Protein AF-A0A7X8MQH7-F1 (afdb_monomer_lite)

Secondary structure (DSSP, 8-state):
--HHHHHHHHHHHHHHHHHHS-----PPPSS-----SS-EEEE-TTT--EEEEEPPS---S----PPTT----HHHHHHHHHHH--HHHHHHHHHHHHSSHHHHHHHHHHHHHHTT-TT-B-S-SS----TT-B--HHHHHHHHHHHTT-HHHHHHHT--SEEEE--TT-TT--EEEE---TTTSTT---

Foldseek 3Di:
DDPVVVVVVVVVVVVVCVVVVDPPPDDDDPDDPDDPDQWDWDADPPPRHTPDINHDPDPPDWALPDDPPFAFDLVLLVLRCQATLHLVSQQVVQCSVQVGQQRSQVVVVVVLVVLVQVFAHGRGRSQDDDPRGDGDPVSVVSVVVVQVVDVVSVCSNLDQDFDWTAGPVHNVDTRTRGRPPLVRHDPRPD

pLDDT: mean 77.86, std 16.34, range [34.03, 98.38]

Structure (mmCIF, N/CA/C/O backbone):
data_AF-A0A7X8MQH7-F1
#
_entry.id   AF-A0A7X8MQH7-F1
#
loop_
_atom_site.group_PDB
_atom_site.id
_atom_site.type_symbol
_atom_site.label_atom_id
_atom_site.label_alt_id
_atom_site.label_comp_id
_atom_site.label_asym_id
_atom_site.label_entity_id
_atom_site.label_seq_id
_atom_site.pdbx_PDB_ins_code
_atom_site.Cartn_x
_atom_site.Cartn_y
_atom_site.Cartn_z
_atom_site.occupancy
_atom_site.B_iso_or_equiv
_atom_site.auth_seq_id
_atom_site.auth_comp_id
_atom_site.auth_asym_id
_atom_site.auth_atom_id
_atom_site.pdbx_PDB_model_num
ATOM 1 N N . MET A 1 1 ? 10.681 62.287 -18.527 1.00 59.88 1 MET A N 1
ATOM 2 C CA . MET A 1 1 ? 10.868 60.856 -18.170 1.00 59.88 1 MET A CA 1
ATOM 3 C C . MET A 1 1 ? 12.253 60.668 -17.539 1.00 59.88 1 MET A C 1
ATOM 5 O O . MET A 1 1 ? 13.228 61.138 -18.108 1.00 59.88 1 MET A O 1
ATOM 9 N N . ASN A 1 2 ? 12.356 60.078 -16.340 1.00 73.44 2 ASN A N 1
ATOM 10 C CA . ASN A 1 2 ? 13.592 60.057 -15.532 1.00 73.44 2 ASN A CA 1
ATOM 11 C C . ASN A 1 2 ? 14.724 59.242 -16.206 1.00 73.44 2 ASN A C 1
ATOM 13 O O . ASN A 1 2 ? 14.520 58.075 -16.548 1.00 73.44 2 ASN A O 1
ATOM 17 N N . LYS A 1 3 ? 15.934 59.816 -16.340 1.00 65.69 3 LYS A N 1
ATOM 18 C CA . LYS A 1 3 ? 17.126 59.162 -16.931 1.00 65.69 3 LYS A CA 1
ATOM 19 C C . LYS A 1 3 ? 17.458 57.811 -16.275 1.00 65.69 3 LYS A C 1
ATOM 21 O O . LYS A 1 3 ? 17.916 56.893 -16.954 1.00 65.69 3 LYS A O 1
ATOM 26 N N . LYS A 1 4 ? 17.164 57.647 -14.978 1.00 65.06 4 LYS A N 1
ATOM 27 C CA . LYS A 1 4 ? 17.343 56.381 -14.242 1.00 65.06 4 LYS A CA 1
ATOM 28 C C . LYS A 1 4 ? 16.348 55.299 -14.684 1.00 65.06 4 LYS A C 1
ATOM 30 O O . LYS A 1 4 ? 16.714 54.129 -14.766 1.00 65.06 4 LYS A O 1
ATOM 35 N N . HIS A 1 5 ? 15.115 55.682 -15.022 1.00 64.50 5 HIS A N 1
ATOM 36 C CA . HIS A 1 5 ? 14.110 54.760 -15.559 1.00 64.50 5 HIS A CA 1
ATOM 37 C C . HIS A 1 5 ? 14.397 54.369 -17.009 1.00 64.50 5 HIS A C 1
ATOM 39 O O . HIS A 1 5 ? 14.192 53.214 -17.368 1.00 64.50 5 HIS A O 1
ATOM 45 N N . ILE A 1 6 ? 14.937 55.290 -17.810 1.00 76.88 6 ILE A N 1
ATOM 46 C CA . ILE A 1 6 ? 15.346 55.014 -19.194 1.00 76.88 6 ILE A CA 1
ATOM 47 C C . ILE A 1 6 ? 16.506 54.012 -19.226 1.00 76.88 6 ILE A C 1
ATOM 49 O O . ILE A 1 6 ? 16.416 53.017 -19.937 1.00 76.88 6 ILE A O 1
ATOM 53 N N . LYS A 1 7 ? 17.541 54.193 -18.389 1.00 68.75 7 LYS A N 1
ATOM 54 C CA . LYS A 1 7 ? 18.647 53.223 -18.278 1.00 68.75 7 LYS A CA 1
ATOM 55 C C . LYS A 1 7 ? 18.174 51.840 -17.826 1.00 68.75 7 LYS A C 1
ATOM 57 O O . LYS A 1 7 ? 18.579 50.848 -18.417 1.00 68.75 7 LYS A O 1
ATOM 62 N N . LYS A 1 8 ? 17.278 51.758 -16.832 1.00 64.88 8 LYS A N 1
ATOM 63 C CA . LYS A 1 8 ? 16.706 50.470 -16.396 1.00 64.88 8 LYS A CA 1
ATOM 64 C C . LYS A 1 8 ? 15.902 49.782 -17.504 1.00 64.88 8 LYS A C 1
ATOM 66 O O . LYS A 1 8 ? 16.026 48.576 -17.665 1.00 64.88 8 LYS A O 1
ATOM 71 N N . ARG A 1 9 ? 15.117 50.538 -18.279 1.00 77.38 9 ARG A N 1
ATOM 72 C CA . ARG A 1 9 ? 14.351 49.997 -19.412 1.00 77.38 9 ARG A CA 1
ATOM 73 C C . ARG A 1 9 ? 15.251 49.538 -20.558 1.00 77.38 9 ARG A C 1
ATOM 75 O O . ARG A 1 9 ? 14.995 48.476 -21.105 1.00 77.38 9 ARG A O 1
ATOM 82 N N . LEU A 1 10 ? 16.320 50.272 -20.869 1.00 78.06 10 LEU A N 1
ATOM 83 C CA . LEU A 1 10 ? 17.295 49.850 -21.881 1.00 78.06 10 LEU A CA 1
ATOM 84 C C . LEU A 1 10 ? 18.045 48.580 -21.469 1.00 78.06 10 LEU A C 1
ATOM 86 O O . LEU A 1 10 ? 18.165 47.671 -22.279 1.00 78.06 10 LEU A O 1
ATOM 90 N N . VAL A 1 11 ? 18.492 48.480 -20.214 1.00 77.12 11 VAL A N 1
ATOM 91 C CA . VAL A 1 11 ? 19.144 47.261 -19.701 1.00 77.12 11 VAL A CA 1
ATOM 92 C C . VAL A 1 11 ? 18.179 46.074 -19.727 1.00 77.12 11 VAL A C 1
ATOM 94 O O . VAL A 1 11 ? 18.563 44.981 -20.127 1.00 77.12 11 VAL A O 1
ATOM 97 N N . PHE A 1 12 ? 16.914 46.291 -19.362 1.00 81.00 12 PHE A N 1
ATOM 98 C CA . PHE A 1 12 ? 15.892 45.248 -19.408 1.00 81.00 12 PHE A CA 1
ATOM 99 C C . PHE A 1 12 ? 15.608 44.770 -20.838 1.00 81.00 12 PHE A C 1
ATOM 101 O O . PHE A 1 12 ? 15.543 43.571 -21.075 1.00 81.00 12 PHE A O 1
ATOM 108 N N . LEU A 1 13 ? 15.492 45.691 -21.799 1.00 82.94 13 LEU A N 1
ATOM 109 C CA . LEU A 1 13 ? 15.277 45.354 -23.209 1.00 82.94 13 LEU A CA 1
ATOM 110 C C . LEU A 1 13 ? 16.492 44.657 -23.831 1.00 82.94 13 LEU A C 1
ATOM 112 O O . LEU A 1 13 ? 16.315 43.742 -24.626 1.00 82.94 13 LEU A O 1
ATOM 116 N N . LEU A 1 14 ? 17.710 45.035 -23.434 1.00 78.44 14 LEU A N 1
ATOM 117 C CA . LEU A 1 14 ? 18.934 44.361 -23.864 1.00 78.44 14 LEU A CA 1
ATOM 118 C C . LEU A 1 14 ? 18.995 42.920 -23.329 1.00 78.44 14 LEU A C 1
ATOM 120 O O . LEU A 1 14 ? 19.302 42.002 -24.081 1.00 78.44 14 LEU A O 1
ATOM 124 N N . LEU A 1 15 ? 18.644 42.706 -22.055 1.00 75.00 15 LEU A N 1
ATOM 125 C CA . LEU A 1 15 ? 18.536 41.365 -21.470 1.00 75.00 15 LEU A CA 1
ATOM 126 C C . LEU A 1 15 ? 17.457 40.537 -22.175 1.00 75.00 15 LEU A C 1
ATOM 128 O O . LEU A 1 15 ? 17.705 39.391 -22.531 1.00 75.00 15 LEU A O 1
ATOM 132 N N . LEU A 1 16 ? 16.289 41.129 -22.431 1.00 74.44 16 LEU A N 1
ATOM 133 C CA . LEU A 1 16 ? 15.196 40.469 -23.140 1.00 74.44 16 LEU A CA 1
ATOM 134 C C . LEU A 1 16 ? 15.615 40.066 -24.562 1.00 74.44 16 LEU A C 1
ATOM 136 O O . LEU A 1 16 ? 15.340 38.950 -24.984 1.00 74.44 16 LEU A O 1
ATOM 140 N N . PHE A 1 17 ? 16.335 40.938 -25.273 1.00 75.75 17 PHE A N 1
ATOM 141 C CA . PHE A 1 17 ? 16.878 40.638 -26.595 1.00 75.75 17 PHE A CA 1
ATOM 142 C C . PHE A 1 17 ? 17.878 39.477 -26.543 1.00 75.75 17 PHE A C 1
ATOM 144 O O . PHE A 1 17 ? 17.757 38.559 -27.345 1.00 75.75 17 PHE A O 1
ATOM 151 N N . ILE A 1 18 ? 18.795 39.450 -25.567 1.00 70.12 18 ILE A N 1
ATOM 152 C CA . ILE A 1 18 ? 19.766 38.354 -25.378 1.00 70.12 18 ILE A CA 1
ATOM 153 C C . ILE A 1 18 ? 19.066 37.012 -25.101 1.00 70.12 18 ILE A C 1
ATOM 155 O O . ILE A 1 18 ? 19.499 35.985 -25.621 1.00 70.12 18 ILE A O 1
ATOM 159 N N . PHE A 1 19 ? 17.979 37.011 -24.323 1.00 59.59 19 PHE A N 1
ATOM 160 C CA . PHE A 1 19 ? 17.195 35.801 -24.045 1.00 59.59 19 PHE A CA 1
ATOM 161 C C . PHE A 1 19 ? 16.320 35.350 -25.224 1.00 59.59 19 PHE A C 1
ATOM 163 O O . PHE A 1 19 ? 16.058 34.160 -25.347 1.00 59.59 19 PHE A O 1
ATOM 170 N N . LEU A 1 20 ? 15.881 36.269 -26.090 1.00 66.62 20 LEU A N 1
ATOM 171 C CA . LEU A 1 20 ? 15.058 35.953 -27.267 1.00 66.62 20 LEU A CA 1
ATOM 172 C C . LEU A 1 20 ? 15.878 35.571 -28.509 1.00 66.62 20 LEU A C 1
ATOM 174 O O . LEU A 1 20 ? 15.332 34.969 -29.426 1.00 66.62 20 LEU A O 1
ATOM 178 N N . SER A 1 21 ? 17.164 35.925 -28.558 1.00 59.88 21 SER A N 1
ATOM 179 C CA . SER A 1 21 ? 18.046 35.669 -29.710 1.00 59.88 21 SER A CA 1
ATOM 180 C C . SER A 1 21 ? 19.006 34.491 -29.520 1.00 59.88 21 SER A C 1
ATOM 182 O O . SER A 1 21 ? 19.787 34.193 -30.419 1.00 59.88 21 SER A O 1
ATOM 184 N N . ASN A 1 22 ? 18.928 33.783 -28.389 1.00 48.88 22 ASN A N 1
ATOM 185 C CA . ASN A 1 22 ? 19.693 32.563 -28.153 1.00 48.88 22 ASN A CA 1
ATOM 186 C C . ASN A 1 22 ? 18.755 31.415 -27.753 1.00 48.88 22 ASN A C 1
ATOM 188 O O . ASN A 1 22 ? 18.086 31.504 -26.725 1.00 48.88 22 ASN A O 1
ATOM 192 N N . ASP A 1 23 ? 18.781 30.302 -28.494 1.00 55.88 23 ASP A N 1
ATOM 193 C C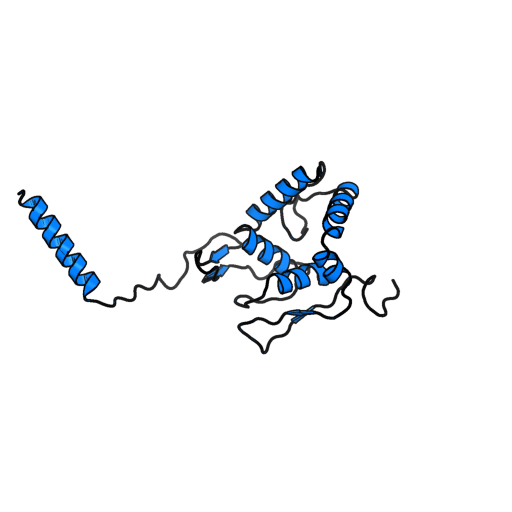A . ASP A 1 23 ? 18.203 29.014 -28.075 1.00 55.88 23 ASP A CA 1
ATOM 194 C C . ASP A 1 23 ? 19.045 28.398 -26.940 1.00 55.88 23 ASP A C 1
ATOM 196 O O . ASP A 1 23 ? 19.651 27.328 -27.065 1.00 55.88 23 ASP A O 1
ATOM 200 N N . VAL A 1 24 ? 19.145 29.096 -25.805 1.00 54.97 24 VAL A N 1
ATOM 201 C CA . VAL A 1 24 ? 19.851 28.580 -24.633 1.00 54.97 24 VAL A CA 1
ATOM 202 C C . VAL A 1 24 ? 18.980 27.505 -24.005 1.00 54.97 24 VAL A C 1
ATOM 204 O O . VAL A 1 24 ? 18.060 27.779 -23.236 1.00 54.97 24 VAL A O 1
ATOM 207 N N . LYS A 1 25 ? 19.298 26.246 -24.302 1.00 54.97 25 LYS A N 1
ATOM 208 C CA . LYS A 1 25 ? 18.794 25.114 -23.527 1.00 54.97 25 LYS A CA 1
ATOM 209 C C . LYS A 1 25 ? 19.399 25.192 -22.126 1.00 54.97 25 LYS A C 1
ATOM 211 O O . LYS A 1 25 ? 20.537 24.786 -21.899 1.00 54.97 25 LYS A O 1
ATOM 216 N N . VAL A 1 26 ? 18.646 25.758 -21.188 1.00 47.94 26 VAL A N 1
ATOM 217 C CA . VAL A 1 26 ? 19.008 25.774 -19.770 1.00 47.94 26 VAL A CA 1
ATOM 218 C C . VAL A 1 26 ? 18.672 24.405 -19.192 1.00 47.94 26 VAL A C 1
ATOM 220 O O . VAL A 1 26 ? 17.510 24.071 -18.973 1.00 47.94 26 VAL A O 1
ATOM 223 N N . PHE A 1 27 ? 19.698 23.595 -18.957 1.00 55.53 27 PHE A N 1
ATOM 224 C CA . PHE A 1 27 ? 19.559 22.342 -18.229 1.00 55.53 27 PHE A CA 1
ATOM 225 C C . PHE A 1 27 ? 19.748 22.610 -16.735 1.00 55.53 27 PHE A C 1
ATOM 227 O O . PHE A 1 27 ? 20.683 23.308 -16.334 1.00 55.53 27 PHE A O 1
ATOM 234 N N . ALA A 1 28 ? 18.877 22.046 -15.897 1.00 52.62 28 ALA A N 1
ATOM 235 C CA . ALA A 1 28 ? 19.136 21.989 -14.465 1.00 52.62 28 ALA A CA 1
ATOM 236 C C . ALA A 1 28 ? 20.483 21.282 -14.227 1.00 52.62 28 ALA A C 1
ATOM 238 O O . ALA A 1 28 ? 20.822 20.330 -14.933 1.00 52.62 28 ALA A O 1
ATOM 239 N N . LYS A 1 29 ? 21.261 21.762 -13.248 1.00 50.91 29 LYS A N 1
ATOM 240 C CA . LYS A 1 29 ? 22.535 21.148 -12.839 1.00 50.91 29 LYS A CA 1
ATOM 241 C C . LYS A 1 29 ? 22.309 19.639 -12.667 1.00 50.91 29 LYS A C 1
ATOM 243 O O . LYS A 1 29 ? 21.438 19.248 -11.900 1.00 50.91 29 LYS A O 1
ATOM 248 N N . GLY A 1 30 ? 23.063 18.815 -13.399 1.00 52.78 30 GLY A N 1
ATOM 249 C CA . GLY A 1 30 ? 22.754 17.395 -13.638 1.00 52.78 30 GLY A CA 1
ATOM 250 C C . GLY A 1 30 ? 22.733 16.476 -12.413 1.00 52.78 30 GLY A C 1
ATOM 251 O O . GLY A 1 30 ? 22.399 15.304 -12.554 1.00 52.78 30 GLY A O 1
ATOM 252 N N . ASN A 1 31 ? 23.044 17.000 -11.227 1.00 60.69 31 ASN A N 1
ATOM 253 C CA . ASN A 1 31 ? 22.938 16.260 -9.984 1.00 60.69 31 ASN A CA 1
ATOM 254 C C . ASN A 1 31 ? 21.802 16.855 -9.141 1.00 60.69 31 ASN A C 1
ATOM 256 O O . ASN A 1 31 ? 21.853 18.051 -8.831 1.00 60.69 31 ASN A O 1
ATOM 260 N N . PRO A 1 32 ? 20.793 16.050 -8.760 1.00 58.59 32 PRO A N 1
ATOM 261 C CA . PRO A 1 32 ? 19.785 16.477 -7.800 1.00 58.59 32 PRO A CA 1
ATOM 262 C C . PRO A 1 32 ? 20.463 16.970 -6.509 1.00 58.59 32 PRO A C 1
ATOM 264 O O . PRO A 1 32 ? 21.571 16.521 -6.189 1.00 58.59 32 PRO A O 1
ATOM 267 N N . PRO A 1 33 ? 19.846 17.915 -5.773 1.00 60.44 33 PRO A N 1
ATOM 268 C CA . PRO A 1 33 ? 20.405 18.405 -4.516 1.00 60.44 33 PRO A CA 1
ATOM 269 C C . PRO A 1 33 ? 20.680 17.229 -3.576 1.00 60.44 33 PRO A C 1
ATOM 271 O O . PRO A 1 33 ? 19.953 16.238 -3.600 1.00 60.44 33 PRO A O 1
ATOM 274 N N . ALA A 1 34 ? 21.727 17.320 -2.754 1.00 60.88 34 ALA A N 1
ATOM 275 C CA . ALA A 1 34 ? 22.027 16.268 -1.792 1.00 60.88 34 ALA A CA 1
ATOM 276 C C . ALA A 1 34 ? 20.836 16.107 -0.833 1.00 60.88 34 ALA A C 1
ATOM 278 O O . ALA A 1 34 ? 20.547 16.999 -0.036 1.00 60.88 34 ALA A O 1
ATOM 279 N N . ILE A 1 35 ? 20.124 14.985 -0.940 1.00 62.72 35 ILE A N 1
ATOM 280 C CA . ILE A 1 35 ? 18.962 14.692 -0.103 1.00 62.72 35 ILE A CA 1
ATOM 281 C C . ILE A 1 35 ? 19.422 13.839 1.077 1.00 62.72 35 ILE A C 1
ATOM 283 O O . ILE A 1 35 ? 19.918 12.727 0.883 1.00 62.72 35 ILE A O 1
ATOM 287 N N . SER A 1 36 ? 19.253 14.343 2.299 1.00 62.12 36 SER A N 1
ATOM 288 C CA . SER A 1 36 ? 19.607 13.630 3.534 1.00 62.12 36 SER A CA 1
ATOM 289 C C . SER A 1 36 ? 18.556 12.607 3.979 1.00 62.12 36 SER A C 1
ATOM 291 O O . SER A 1 36 ? 18.867 11.759 4.808 1.00 62.12 36 SER A O 1
ATOM 293 N N . SER A 1 37 ? 17.337 12.641 3.426 1.00 47.56 37 SER A N 1
ATOM 294 C CA . SER A 1 37 ? 16.273 11.688 3.765 1.00 47.56 37 SER A CA 1
ATOM 295 C C . SER A 1 37 ? 16.565 10.273 3.251 1.00 47.56 37 SER A C 1
ATOM 297 O O . SER A 1 37 ? 17.251 10.093 2.237 1.00 47.56 37 SER A O 1
ATOM 299 N N . GLU A 1 38 ? 16.045 9.265 3.961 1.00 49.84 38 GLU A N 1
ATOM 300 C CA . GLU A 1 38 ? 16.172 7.847 3.589 1.00 49.84 38 GLU A CA 1
ATOM 301 C C . GLU A 1 38 ? 15.477 7.551 2.261 1.00 49.84 38 GLU A C 1
ATOM 303 O O . GLU A 1 38 ? 16.054 6.862 1.432 1.00 49.84 38 GLU A O 1
ATOM 308 N N . ASN A 1 39 ? 14.304 8.150 2.031 1.00 47.91 39 ASN A N 1
ATOM 309 C CA . ASN A 1 39 ? 13.533 8.028 0.796 1.00 47.91 39 ASN A CA 1
ATOM 310 C C . ASN A 1 39 ? 13.281 9.412 0.187 1.00 47.91 39 ASN A C 1
ATOM 312 O O . ASN A 1 39 ? 13.060 10.382 0.922 1.00 47.91 39 ASN A O 1
ATOM 316 N N . ALA A 1 40 ? 13.286 9.517 -1.140 1.00 52.19 40 ALA A N 1
ATOM 317 C CA . ALA A 1 40 ? 12.840 10.718 -1.842 1.00 52.19 40 ALA A CA 1
ATOM 318 C C . ALA A 1 40 ? 12.340 10.394 -3.247 1.00 52.19 40 ALA A C 1
ATOM 320 O O . ALA A 1 40 ? 12.957 9.596 -3.944 1.00 52.19 40 ALA A O 1
ATOM 321 N N . ILE A 1 41 ? 11.288 11.077 -3.695 1.00 49.59 41 ILE A N 1
ATOM 322 C CA . ILE A 1 41 ? 10.840 11.065 -5.089 1.00 49.59 41 ILE A CA 1
ATOM 323 C C . ILE A 1 41 ? 10.692 12.505 -5.570 1.00 49.59 41 ILE A C 1
ATOM 325 O O . ILE A 1 41 ? 10.123 13.354 -4.889 1.00 49.59 41 ILE A O 1
ATOM 329 N N . LEU A 1 42 ? 11.211 12.767 -6.763 1.00 47.81 42 LEU A N 1
ATOM 330 C CA . LEU A 1 42 ? 10.996 13.975 -7.537 1.00 47.81 42 LEU A CA 1
ATOM 331 C C . LEU A 1 42 ? 10.125 13.602 -8.733 1.00 47.81 42 LEU A C 1
ATOM 333 O O . LEU A 1 42 ? 10.518 12.764 -9.544 1.00 47.81 42 LEU A O 1
ATOM 337 N N . MET A 1 43 ? 8.962 14.233 -8.849 1.00 48.12 43 MET A N 1
ATOM 338 C CA . MET A 1 43 ? 8.002 14.002 -9.924 1.00 48.12 43 MET A CA 1
ATOM 339 C C . MET A 1 43 ? 7.693 15.319 -10.634 1.00 48.12 43 MET A C 1
ATOM 341 O O . MET A 1 43 ? 7.534 16.357 -9.993 1.00 48.12 43 MET A O 1
ATOM 345 N N . ASP A 1 44 ? 7.596 15.268 -11.956 1.00 48.28 44 ASP A N 1
ATOM 346 C CA . ASP A 1 44 ? 7.019 16.333 -12.758 1.00 48.28 44 ASP A CA 1
ATOM 347 C C . ASP A 1 44 ? 5.517 16.436 -12.462 1.00 48.28 44 ASP A C 1
ATOM 349 O O . ASP A 1 44 ? 4.756 15.500 -12.707 1.00 48.28 44 ASP A O 1
ATOM 353 N N . GLY A 1 45 ? 5.085 17.570 -11.909 1.00 34.03 45 GLY A N 1
ATOM 354 C CA . GLY A 1 45 ? 3.714 17.740 -11.420 1.00 34.03 45 GLY A CA 1
ATOM 355 C C . GLY A 1 45 ? 2.642 17.805 -12.512 1.00 34.03 45 GLY A C 1
ATOM 356 O O . GLY A 1 45 ? 1.476 17.565 -12.217 1.00 34.03 45 GLY A O 1
ATOM 357 N N . ALA A 1 46 ? 3.012 18.110 -13.759 1.00 35.84 46 ALA A N 1
ATOM 358 C CA . ALA A 1 46 ? 2.075 18.221 -14.877 1.00 35.84 46 ALA A CA 1
ATOM 359 C C . ALA A 1 46 ? 1.844 16.879 -15.587 1.00 35.84 46 ALA A C 1
ATOM 361 O O . ALA A 1 46 ? 0.718 16.556 -15.956 1.00 35.84 46 ALA A O 1
ATOM 362 N N . SER A 1 47 ? 2.905 16.096 -15.782 1.00 42.31 47 SER A N 1
ATOM 363 C CA . SER A 1 47 ? 2.850 14.810 -16.486 1.00 42.31 47 SER A CA 1
ATOM 364 C C . SER A 1 47 ? 2.781 13.599 -15.558 1.00 42.31 47 SER A C 1
ATOM 366 O O . SER A 1 47 ? 2.491 12.496 -16.017 1.00 42.31 47 SER A O 1
ATOM 368 N N . GLY A 1 48 ? 3.091 13.772 -14.271 1.00 39.41 48 GLY A N 1
ATOM 369 C CA . GLY A 1 48 ? 3.267 12.663 -13.334 1.00 39.41 48 GLY A CA 1
ATOM 370 C C . GLY A 1 48 ? 4.556 11.863 -13.564 1.00 39.41 48 GLY A C 1
ATOM 371 O O . GLY A 1 48 ? 4.734 10.796 -12.979 1.00 39.41 48 GLY A O 1
ATOM 372 N N . LYS A 1 49 ? 5.469 12.341 -14.420 1.00 44.19 49 LYS A N 1
ATOM 373 C CA . LYS A 1 49 ? 6.725 11.650 -14.732 1.00 44.19 49 LYS A CA 1
ATOM 374 C C . LYS A 1 49 ? 7.698 11.725 -13.557 1.00 44.19 49 LYS A C 1
ATOM 376 O O . LYS A 1 49 ? 8.073 12.812 -13.132 1.00 44.19 49 LYS A O 1
ATOM 381 N N . ILE A 1 50 ? 8.185 10.586 -13.073 1.00 46.72 50 ILE A N 1
ATOM 382 C CA . ILE A 1 50 ? 9.220 10.544 -12.030 1.00 46.72 50 ILE A CA 1
ATOM 383 C C . ILE A 1 50 ? 10.573 10.945 -12.639 1.00 46.72 50 ILE A C 1
ATOM 385 O O . ILE A 1 50 ? 11.052 10.334 -13.593 1.00 46.72 50 ILE A O 1
ATOM 389 N N . LEU A 1 51 ? 11.178 11.999 -12.095 1.00 51.09 51 LEU A N 1
ATOM 390 C CA . LEU A 1 51 ? 12.443 12.588 -12.543 1.00 51.09 51 LEU A CA 1
ATOM 391 C C . LEU A 1 51 ? 13.642 12.083 -11.731 1.00 51.09 51 LEU A C 1
ATOM 393 O O . LEU A 1 51 ? 14.752 12.012 -12.254 1.00 51.09 51 LEU A O 1
ATOM 397 N N . TYR A 1 52 ? 13.429 11.730 -10.462 1.00 52.66 52 TYR A N 1
ATOM 398 C CA . TYR A 1 52 ? 14.446 11.160 -9.579 1.00 52.66 52 TYR A CA 1
ATOM 399 C C . TYR A 1 52 ? 13.774 10.376 -8.451 1.00 52.66 52 TYR A C 1
ATOM 401 O O . TYR A 1 52 ? 12.763 10.817 -7.918 1.00 52.66 52 TYR A O 1
ATOM 409 N N . SER A 1 53 ? 14.346 9.242 -8.057 1.00 55.31 53 SER A N 1
ATOM 410 C CA . SER A 1 53 ? 13.977 8.545 -6.828 1.00 55.31 53 SER A CA 1
ATOM 411 C C . SER A 1 53 ? 15.241 8.134 -6.086 1.00 55.31 53 SER A C 1
ATOM 413 O O . SER A 1 53 ? 16.137 7.534 -6.674 1.00 55.31 53 SER A O 1
ATOM 415 N N . LYS A 1 54 ? 15.308 8.450 -4.797 1.00 54.69 54 LYS A N 1
ATOM 416 C CA . LYS A 1 54 ? 16.245 7.873 -3.842 1.00 54.69 54 LYS A CA 1
ATOM 417 C C . LYS A 1 54 ? 15.460 6.829 -3.064 1.00 54.69 54 LYS A C 1
ATOM 419 O O . LYS A 1 54 ? 14.819 7.170 -2.076 1.00 54.69 54 LYS A O 1
ATOM 424 N N . ASN A 1 55 ? 15.464 5.595 -3.554 1.00 57.66 55 ASN A N 1
ATOM 425 C CA . ASN A 1 55 ? 15.045 4.442 -2.774 1.00 57.66 55 ASN A CA 1
ATOM 426 C C . ASN A 1 55 ? 16.317 3.796 -2.230 1.00 57.66 55 ASN A C 1
ATOM 428 O O . ASN A 1 55 ? 17.186 3.416 -3.019 1.00 57.66 55 ASN A O 1
ATOM 432 N N . PRO A 1 56 ? 16.481 3.650 -0.910 1.00 42.81 56 PRO A N 1
ATOM 433 C CA . PRO A 1 56 ? 17.487 2.740 -0.427 1.00 42.81 56 PRO A CA 1
ATOM 434 C C . PRO A 1 56 ? 17.075 1.352 -0.944 1.00 42.81 56 PRO A C 1
ATOM 436 O O . PRO A 1 56 ? 15.924 0.938 -0.752 1.00 42.81 56 PRO A O 1
ATOM 439 N N . PRO A 1 57 ? 17.971 0.600 -1.608 1.00 43.00 57 PRO A N 1
ATOM 440 C CA . PRO A 1 57 ? 17.762 -0.834 -1.664 1.00 43.00 57 PRO A CA 1
ATOM 441 C C . PRO A 1 57 ? 17.671 -1.281 -0.199 1.00 43.00 57 PRO A C 1
ATOM 443 O O . PRO A 1 57 ? 18.428 -0.769 0.623 1.00 43.00 57 PRO A O 1
ATOM 446 N N . LEU A 1 58 ? 16.774 -2.220 0.117 1.00 42.22 58 LEU A N 1
ATOM 447 C CA . LEU A 1 58 ? 16.520 -2.789 1.457 1.00 42.22 58 LEU A CA 1
ATOM 448 C C . LEU A 1 58 ? 15.312 -2.202 2.222 1.00 42.22 58 LEU A C 1
ATOM 450 O O . LEU A 1 58 ? 15.394 -1.905 3.412 1.00 42.22 58 LEU A O 1
ATOM 454 N N . ILE A 1 59 ? 14.129 -2.170 1.599 1.00 49.22 59 ILE A N 1
ATOM 455 C CA . ILE A 1 59 ? 12.924 -2.466 2.390 1.00 49.22 59 ILE A CA 1
ATOM 456 C C . ILE A 1 59 ? 12.922 -3.980 2.614 1.00 49.22 59 ILE A C 1
ATOM 458 O O . ILE A 1 59 ? 12.715 -4.748 1.677 1.00 49.22 59 ILE A O 1
ATOM 462 N N . ASP A 1 60 ? 13.203 -4.403 3.842 1.00 51.69 60 ASP A N 1
ATOM 463 C CA . ASP A 1 60 ? 13.117 -5.807 4.245 1.00 51.69 60 ASP A CA 1
ATOM 464 C C . ASP A 1 60 ? 11.647 -6.295 4.224 1.00 51.69 60 ASP A C 1
ATOM 466 O O . ASP A 1 60 ? 10.736 -5.543 4.599 1.00 51.69 60 ASP A O 1
ATOM 470 N N . GLY A 1 61 ? 11.405 -7.529 3.768 1.00 61.81 61 GLY A N 1
ATOM 471 C CA . GLY A 1 61 ? 10.069 -8.132 3.585 1.00 61.81 61 GLY A CA 1
ATOM 472 C C . GLY A 1 61 ? 9.679 -8.472 2.133 1.00 61.81 61 GLY A C 1
ATOM 473 O O . GLY A 1 61 ? 10.495 -8.384 1.213 1.00 61.81 61 GLY A O 1
ATOM 474 N N . SER A 1 62 ? 8.425 -8.899 1.932 1.00 79.75 62 SER A N 1
ATOM 475 C CA . SER A 1 62 ? 7.903 -9.337 0.627 1.00 79.75 62 SER A CA 1
ATOM 476 C C . SER A 1 62 ? 7.860 -8.205 -0.405 1.00 79.75 62 SER A C 1
ATOM 478 O O . SER A 1 62 ? 7.599 -7.046 -0.075 1.00 79.75 62 SER A O 1
ATOM 480 N N . LYS A 1 63 ? 8.121 -8.541 -1.673 1.00 80.19 63 LYS A N 1
ATOM 481 C CA . LYS A 1 63 ? 8.236 -7.589 -2.789 1.00 80.19 63 LYS A CA 1
ATOM 482 C C . LYS A 1 63 ? 7.775 -8.215 -4.100 1.00 80.19 63 LYS A C 1
ATOM 484 O O . LYS A 1 63 ? 8.034 -9.393 -4.333 1.00 80.19 63 LYS A O 1
ATOM 489 N N . ALA A 1 64 ? 7.168 -7.411 -4.969 1.00 80.94 64 ALA A N 1
ATOM 490 C CA . ALA A 1 64 ? 6.905 -7.806 -6.354 1.00 80.94 64 ALA A CA 1
ATOM 491 C C . ALA A 1 64 ? 8.176 -7.746 -7.221 1.00 80.94 64 ALA A C 1
ATOM 493 O O . ALA A 1 64 ? 8.252 -8.404 -8.257 1.00 80.94 64 ALA A O 1
ATOM 494 N N . GLY A 1 65 ? 9.191 -6.991 -6.782 1.00 80.19 65 GLY A N 1
ATOM 495 C CA . GLY A 1 65 ? 10.503 -6.922 -7.425 1.00 80.19 65 GLY A CA 1
ATOM 496 C C . GLY A 1 65 ? 10.583 -5.913 -8.568 1.00 80.19 65 GLY A C 1
ATOM 497 O O . GLY A 1 65 ? 11.514 -5.992 -9.370 1.00 80.19 65 GLY A O 1
ATOM 498 N N . ILE A 1 66 ? 9.631 -4.977 -8.629 1.00 77.75 66 ILE A N 1
ATOM 499 C CA . ILE A 1 66 ? 9.599 -3.899 -9.621 1.00 77.75 66 ILE A CA 1
ATOM 500 C C . ILE A 1 66 ? 10.818 -3.006 -9.392 1.00 77.75 66 ILE A C 1
ATOM 502 O O . ILE A 1 66 ? 11.114 -2.604 -8.263 1.00 77.75 66 ILE A O 1
ATOM 506 N N . LYS A 1 67 ? 11.558 -2.729 -10.461 1.00 75.94 67 LYS A N 1
ATOM 507 C CA . LYS A 1 67 ? 12.816 -1.986 -10.400 1.00 75.94 67 LYS A CA 1
ATOM 508 C C . LYS A 1 67 ? 12.594 -0.501 -10.619 1.00 75.94 67 LYS A C 1
ATOM 510 O O . LYS A 1 67 ? 11.620 -0.057 -11.223 1.00 75.94 67 LYS A O 1
ATOM 515 N N . GLU A 1 68 ? 13.562 0.281 -10.159 1.00 67.44 68 GLU A N 1
ATOM 516 C CA . GLU A 1 68 ? 13.592 1.709 -10.439 1.00 67.44 68 GLU A CA 1
ATOM 517 C C . GLU A 1 68 ? 13.509 1.983 -11.943 1.00 67.44 68 GLU A C 1
ATOM 519 O O . GLU A 1 68 ? 14.097 1.268 -12.760 1.00 67.44 68 GLU A O 1
ATOM 524 N N . LYS A 1 69 ? 12.812 3.070 -12.286 1.00 73.94 69 LYS A N 1
ATOM 525 C CA . LYS A 1 69 ? 12.549 3.526 -13.657 1.00 73.94 69 LYS A CA 1
ATOM 526 C C . LYS A 1 69 ? 11.624 2.624 -14.471 1.00 73.94 69 LYS A C 1
ATOM 528 O O . LYS A 1 69 ? 11.377 2.969 -15.617 1.00 73.94 69 LYS A O 1
ATOM 533 N N . GLU A 1 70 ? 11.094 1.523 -13.944 1.00 79.38 70 GLU A N 1
ATOM 534 C CA . GLU A 1 70 ? 10.080 0.734 -14.651 1.00 79.38 70 GLU A CA 1
ATOM 535 C C . GLU A 1 70 ? 8.711 1.422 -14.610 1.00 79.38 70 GLU A C 1
ATOM 537 O O . GLU A 1 70 ? 8.228 1.836 -13.558 1.00 79.38 70 GLU A O 1
ATOM 542 N N . GLU A 1 71 ? 8.069 1.539 -15.772 1.00 83.00 71 GLU A N 1
ATOM 543 C CA . GLU A 1 71 ? 6.734 2.130 -15.881 1.00 83.00 71 GLU A CA 1
ATOM 544 C C . GLU A 1 71 ? 5.659 1.047 -15.774 1.00 83.00 71 GLU A C 1
ATOM 546 O O . GLU A 1 71 ? 5.432 0.287 -16.715 1.00 83.00 71 GLU A O 1
ATOM 551 N N . VAL A 1 72 ? 4.972 0.988 -14.636 1.00 84.38 72 VAL A N 1
ATOM 552 C CA . VAL A 1 72 ? 3.897 0.022 -14.357 1.00 84.38 72 VAL A CA 1
ATOM 553 C C . VAL A 1 72 ? 2.566 0.731 -14.111 1.00 84.38 72 VAL A C 1
ATOM 555 O O . VAL A 1 72 ? 2.517 1.927 -13.827 1.00 84.38 72 VAL A O 1
ATOM 558 N N . THR A 1 73 ? 1.453 0.016 -14.258 1.00 86.81 73 THR A N 1
ATOM 559 C CA . THR A 1 73 ? 0.113 0.569 -14.013 1.00 86.81 73 THR A CA 1
ATOM 560 C C . THR A 1 73 ? -0.303 0.444 -12.546 1.00 86.81 73 THR A C 1
ATOM 562 O O . THR A 1 73 ? 0.189 -0.413 -11.817 1.00 86.81 73 THR A O 1
ATOM 565 N N . VAL A 1 74 ? -1.297 1.232 -12.115 1.00 87.62 74 VAL A N 1
ATOM 566 C CA . VAL A 1 74 ? -1.939 1.052 -10.794 1.00 87.62 74 VAL A CA 1
ATOM 567 C C . VAL A 1 74 ? -2.474 -0.373 -10.630 1.00 87.62 74 VAL A C 1
ATOM 569 O O . VAL A 1 74 ? -2.354 -0.956 -9.557 1.00 87.62 74 VAL A O 1
ATOM 572 N N . LYS A 1 75 ? -3.013 -0.967 -11.702 1.00 89.81 75 LYS A N 1
ATOM 573 C CA . LYS A 1 75 ? -3.474 -2.359 -11.703 1.00 89.81 75 LYS A CA 1
ATOM 574 C C . LYS A 1 75 ? -2.328 -3.325 -11.395 1.00 89.81 75 LYS A C 1
ATOM 576 O O . LYS A 1 75 ? -2.499 -4.184 -10.539 1.00 89.81 75 LYS A O 1
ATOM 581 N N . ASP A 1 76 ? -1.169 -3.154 -12.031 1.00 89.31 76 ASP A N 1
ATOM 582 C CA . ASP A 1 76 ? 0.020 -3.978 -11.767 1.00 89.31 76 ASP A CA 1
ATOM 583 C C . ASP A 1 76 ? 0.446 -3.902 -10.300 1.00 89.31 76 ASP A C 1
ATOM 585 O O . ASP A 1 76 ? 0.659 -4.932 -9.662 1.00 89.31 76 ASP A O 1
ATOM 589 N N . LEU A 1 77 ? 0.498 -2.688 -9.746 1.00 86.94 77 LEU A N 1
ATOM 590 C CA . LEU A 1 77 ? 0.841 -2.470 -8.342 1.00 86.94 77 LEU A CA 1
ATOM 591 C C . LEU A 1 77 ? -0.195 -3.083 -7.392 1.00 86.94 77 LEU A C 1
ATOM 593 O O . LEU A 1 77 ? 0.177 -3.649 -6.370 1.00 86.94 77 LEU A O 1
ATOM 597 N N . LEU A 1 78 ? -1.489 -3.025 -7.720 1.00 91.19 78 LEU A N 1
ATOM 598 C CA . LEU A 1 78 ? -2.535 -3.675 -6.926 1.00 91.19 78 LEU A CA 1
ATOM 599 C C . LEU A 1 78 ? -2.422 -5.206 -6.967 1.00 91.19 78 LEU A C 1
ATOM 601 O O . LEU A 1 78 ? -2.645 -5.848 -5.943 1.00 91.19 78 LEU A O 1
ATOM 605 N N . TYR A 1 79 ? -2.043 -5.800 -8.104 1.00 94.31 79 TYR A N 1
ATOM 606 C CA . TYR A 1 79 ? -1.745 -7.234 -8.168 1.00 94.31 79 TYR A CA 1
ATOM 607 C C . TYR A 1 79 ? -0.514 -7.578 -7.327 1.00 94.31 79 TYR A C 1
ATOM 609 O O . TYR A 1 79 ? -0.592 -8.488 -6.509 1.00 94.31 79 TYR A O 1
ATOM 617 N N . GLY A 1 80 ? 0.587 -6.830 -7.447 1.00 90.19 80 GLY A N 1
ATOM 618 C CA . GLY A 1 80 ? 1.775 -7.030 -6.608 1.00 90.19 80 GLY A CA 1
ATOM 619 C C . GLY A 1 80 ? 1.488 -6.877 -5.108 1.00 90.19 80 GLY A C 1
ATOM 620 O O . GLY A 1 80 ? 1.963 -7.669 -4.295 1.00 90.19 80 GLY A O 1
ATOM 621 N N . LEU A 1 81 ? 0.639 -5.916 -4.736 1.00 91.19 81 LEU A N 1
ATOM 622 C CA . LEU A 1 81 ? 0.177 -5.731 -3.363 1.00 91.19 81 LEU A CA 1
ATOM 623 C C . LEU A 1 81 ? -0.657 -6.922 -2.870 1.00 91.19 81 LEU A C 1
ATOM 625 O O . LEU A 1 81 ? -0.399 -7.431 -1.787 1.00 91.19 81 LEU A O 1
ATOM 629 N N . LEU A 1 82 ? -1.661 -7.362 -3.632 1.00 94.56 82 LEU A N 1
ATOM 630 C CA . LEU A 1 82 ? -2.613 -8.378 -3.167 1.00 94.56 82 LEU A CA 1
ATOM 631 C C . LEU A 1 82 ? -2.071 -9.806 -3.240 1.00 94.56 82 LEU A C 1
ATOM 633 O O . LEU A 1 82 ? -2.419 -10.627 -2.398 1.00 94.56 82 LEU A O 1
ATOM 637 N N . PHE A 1 83 ? -1.260 -10.122 -4.247 1.00 95.50 83 PHE A N 1
ATOM 638 C CA . PHE A 1 83 ? -0.860 -11.502 -4.516 1.00 95.50 83 PHE A CA 1
ATOM 639 C C . PHE A 1 83 ? 0.360 -11.924 -3.711 1.00 95.50 83 PHE A C 1
ATOM 641 O O . PHE A 1 83 ? 0.387 -13.045 -3.219 1.00 95.50 83 PHE A O 1
ATOM 648 N N . VAL A 1 84 ? 1.350 -11.039 -3.578 1.00 92.19 84 VAL A N 1
ATOM 649 C CA . VAL A 1 84 ? 2.634 -11.339 -2.918 1.00 92.19 84 VAL A CA 1
ATOM 650 C C . VAL A 1 84 ? 2.906 -10.419 -1.729 1.00 92.19 84 VAL A C 1
ATOM 652 O O . VAL A 1 84 ? 4.029 -10.346 -1.239 1.00 92.19 84 VAL A O 1
ATOM 655 N N . SER A 1 85 ? 1.895 -9.668 -1.273 1.00 92.06 85 SER A N 1
ATOM 656 C CA . SER A 1 85 ? 2.035 -8.696 -0.183 1.00 92.06 85 SER A CA 1
ATOM 657 C C . SER A 1 85 ? 3.205 -7.724 -0.407 1.00 92.06 85 SER A C 1
ATOM 659 O O . SER A 1 85 ? 3.955 -7.420 0.521 1.00 92.06 85 SER A O 1
ATOM 661 N N . GLY A 1 86 ? 3.403 -7.277 -1.655 1.00 87.81 86 GLY A N 1
ATOM 662 C CA . GLY A 1 86 ? 4.569 -6.494 -2.056 1.00 87.81 86 GLY A CA 1
ATOM 663 C C . GLY A 1 86 ? 4.645 -5.137 -1.353 1.00 87.81 86 GLY A C 1
ATOM 664 O O . GLY A 1 86 ? 3.854 -4.233 -1.633 1.00 87.81 86 GLY A O 1
ATOM 665 N N . ASN A 1 87 ? 5.631 -4.968 -0.471 1.00 85.62 87 ASN A N 1
ATOM 666 C CA . ASN A 1 87 ? 5.870 -3.716 0.254 1.00 85.62 87 ASN A CA 1
ATOM 667 C C . ASN A 1 87 ? 6.291 -2.577 -0.687 1.00 85.62 87 ASN A C 1
ATOM 669 O O . ASN A 1 87 ? 5.935 -1.420 -0.464 1.00 85.62 87 ASN A O 1
ATOM 673 N N . ASP A 1 88 ? 7.031 -2.919 -1.745 1.00 82.69 88 ASP A N 1
ATOM 674 C CA . ASP A 1 88 ? 7.396 -2.024 -2.845 1.00 82.69 88 ASP A CA 1
ATOM 675 C C . ASP A 1 88 ? 6.149 -1.463 -3.540 1.00 82.69 88 ASP A C 1
ATOM 677 O O . ASP A 1 88 ? 6.032 -0.253 -3.732 1.00 82.69 88 ASP A O 1
ATOM 681 N N . CYS A 1 89 ? 5.169 -2.322 -3.819 1.00 86.06 89 CYS A N 1
ATOM 682 C CA . CYS A 1 89 ? 3.901 -1.924 -4.419 1.00 86.06 89 CYS A CA 1
ATOM 683 C C . CYS A 1 89 ? 3.066 -1.043 -3.482 1.00 86.06 89 CYS A C 1
ATOM 685 O O . CYS A 1 89 ? 2.507 -0.041 -3.927 1.00 86.06 89 CYS A O 1
ATOM 687 N N . ALA A 1 90 ? 3.006 -1.380 -2.188 1.00 86.94 90 ALA A N 1
ATOM 688 C CA . ALA A 1 90 ? 2.298 -0.584 -1.183 1.00 86.94 90 ALA A CA 1
ATOM 689 C C . ALA A 1 90 ? 2.838 0.854 -1.107 1.00 86.94 90 ALA A C 1
ATOM 691 O O . ALA A 1 90 ? 2.065 1.814 -1.102 1.00 86.94 90 ALA A O 1
ATOM 692 N N . ASN A 1 91 ? 4.164 1.004 -1.078 1.00 86.44 91 ASN A N 1
ATOM 693 C CA . ASN A 1 91 ? 4.810 2.312 -1.026 1.00 86.44 91 ASN A CA 1
ATOM 694 C C . ASN A 1 91 ? 4.655 3.083 -2.341 1.00 86.44 91 ASN A C 1
ATOM 696 O O . ASN A 1 91 ? 4.285 4.252 -2.299 1.00 86.44 91 ASN A O 1
ATOM 700 N N . ALA A 1 92 ? 4.836 2.428 -3.493 1.00 82.50 92 ALA A N 1
ATOM 701 C CA . ALA A 1 92 ? 4.652 3.068 -4.795 1.00 82.50 92 ALA A CA 1
ATOM 702 C C . ALA A 1 92 ? 3.216 3.593 -4.983 1.00 82.50 92 ALA A C 1
ATOM 704 O O . ALA A 1 92 ? 3.015 4.712 -5.455 1.00 82.50 92 ALA A O 1
ATOM 705 N N . LEU A 1 93 ? 2.205 2.821 -4.559 1.00 84.81 93 LEU A N 1
ATOM 706 C CA . LEU A 1 93 ? 0.807 3.268 -4.546 1.00 84.81 93 LEU A CA 1
ATOM 707 C C . LEU A 1 93 ? 0.603 4.462 -3.606 1.00 84.81 93 LEU A C 1
ATOM 709 O O . LEU A 1 93 ? -0.069 5.425 -3.973 1.00 84.81 93 LEU A O 1
ATOM 713 N N . ALA A 1 94 ? 1.193 4.418 -2.410 1.00 84.50 94 ALA A N 1
ATOM 714 C CA . ALA A 1 94 ? 1.093 5.492 -1.430 1.00 84.50 94 ALA A CA 1
ATOM 715 C C . ALA A 1 94 ? 1.693 6.812 -1.939 1.00 84.50 94 ALA A C 1
ATOM 717 O O . ALA A 1 94 ? 1.070 7.869 -1.826 1.00 84.50 94 ALA A O 1
ATOM 718 N N . GLU A 1 95 ? 2.879 6.750 -2.537 1.00 84.44 95 GLU A N 1
ATOM 719 C CA . GLU A 1 95 ? 3.560 7.902 -3.124 1.00 84.44 95 GLU A CA 1
ATOM 720 C C . GLU A 1 95 ? 2.804 8.444 -4.336 1.00 84.44 95 GLU A C 1
ATOM 722 O O . GLU A 1 95 ? 2.603 9.653 -4.429 1.00 84.44 95 GLU A O 1
ATOM 727 N N . HIS A 1 96 ? 2.298 7.570 -5.211 1.00 83.06 96 HIS A N 1
ATOM 728 C CA . HIS A 1 96 ? 1.471 7.980 -6.344 1.00 83.06 96 HIS A CA 1
ATOM 729 C C . HIS A 1 96 ? 0.190 8.703 -5.899 1.00 83.06 96 HIS A C 1
ATOM 731 O O . HIS A 1 96 ? -0.186 9.715 -6.484 1.00 83.06 96 HIS A O 1
ATOM 737 N N . MET A 1 97 ? -0.479 8.205 -4.854 1.00 83.88 97 MET A N 1
ATOM 738 C CA . MET A 1 97 ? -1.762 8.751 -4.401 1.00 83.88 97 MET A CA 1
ATOM 739 C C . MET A 1 97 ? -1.641 9.996 -3.517 1.00 83.88 97 MET A C 1
ATOM 741 O O . MET A 1 97 ? -2.543 10.831 -3.529 1.00 83.88 97 MET A O 1
ATOM 745 N N . ALA A 1 98 ? -0.583 10.104 -2.708 1.00 83.25 98 ALA A N 1
ATOM 746 C CA . ALA A 1 98 ? -0.487 11.112 -1.647 1.00 83.25 98 ALA A CA 1
ATOM 747 C C . ALA A 1 98 ? 0.824 11.917 -1.656 1.00 83.25 98 ALA A C 1
ATOM 749 O O . ALA A 1 98 ? 1.063 12.729 -0.756 1.00 83.25 98 ALA A O 1
ATOM 750 N N . GLY A 1 99 ? 1.704 11.670 -2.628 1.00 79.19 99 GLY A N 1
ATOM 751 C CA . GLY A 1 99 ? 3.028 12.284 -2.746 1.00 79.19 99 GLY A CA 1
ATOM 7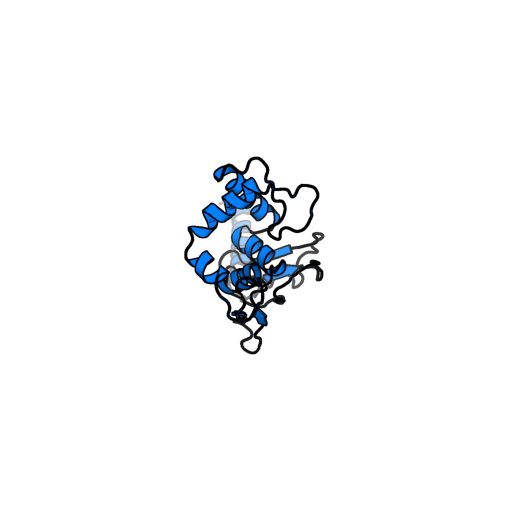52 C C . GLY A 1 99 ? 4.068 11.757 -1.750 1.00 79.19 99 GLY A C 1
ATOM 753 O O . GLY A 1 99 ? 5.255 12.001 -1.933 1.00 79.19 99 GLY A O 1
ATOM 754 N N . SER A 1 100 ? 3.655 11.044 -0.697 1.00 84.81 100 SER A N 1
ATOM 755 C CA . SER A 1 100 ? 4.552 10.382 0.254 1.00 84.81 100 SER A CA 1
ATOM 756 C C . SER A 1 100 ? 3.835 9.297 1.060 1.00 84.81 100 SER A C 1
ATOM 758 O O . SER A 1 100 ? 2.624 9.363 1.290 1.00 84.81 100 SER A O 1
ATOM 760 N N . VAL A 1 101 ? 4.608 8.336 1.576 1.00 85.75 101 VAL A N 1
ATOM 761 C CA . VAL A 1 101 ? 4.132 7.327 2.539 1.00 85.75 101 VAL A CA 1
ATOM 762 C C . VAL A 1 101 ? 3.496 7.977 3.773 1.00 85.75 101 VAL A C 1
ATOM 764 O O . VAL A 1 101 ? 2.447 7.533 4.230 1.00 85.75 101 VAL A O 1
ATOM 767 N N . GLU A 1 102 ? 4.081 9.058 4.293 1.00 90.75 102 GLU A N 1
ATOM 768 C CA . GLU A 1 102 ? 3.557 9.743 5.479 1.00 90.75 102 GLU A CA 1
ATOM 769 C C . GLU A 1 102 ? 2.172 10.359 5.222 1.00 90.75 102 GLU A C 1
ATOM 771 O O . GLU A 1 102 ? 1.255 10.224 6.038 1.00 90.75 102 GLU A O 1
ATOM 776 N N . ASN A 1 103 ? 1.992 11.011 4.070 1.00 90.06 103 ASN A N 1
ATOM 777 C CA . ASN A 1 103 ? 0.706 11.592 3.692 1.00 90.06 103 ASN A CA 1
ATOM 778 C C . ASN A 1 103 ? -0.339 10.511 3.424 1.00 90.06 103 ASN A C 1
ATOM 780 O O . ASN A 1 103 ? -1.495 10.658 3.828 1.00 90.06 103 ASN A O 1
ATOM 784 N N . PHE A 1 104 ? 0.066 9.392 2.827 1.00 94.31 104 PHE A N 1
ATOM 785 C CA . PHE A 1 104 ? -0.828 8.261 2.642 1.00 94.31 104 PHE A CA 1
ATOM 786 C C . PHE A 1 104 ? -1.258 7.654 3.982 1.00 94.31 104 PHE A C 1
ATOM 788 O O . PHE A 1 104 ? -2.445 7.416 4.184 1.00 94.31 104 PHE A O 1
ATOM 795 N N . SER A 1 105 ? -0.356 7.510 4.957 1.00 95.25 105 SER A N 1
ATOM 796 C CA . SER A 1 105 ? -0.709 7.076 6.317 1.00 95.25 105 SER A CA 1
ATOM 797 C C . SER A 1 105 ? -1.710 8.028 6.989 1.00 95.25 105 SER A C 1
ATOM 799 O O . SER A 1 105 ? -2.621 7.584 7.694 1.00 95.25 105 SER A O 1
ATOM 801 N N . LYS A 1 106 ? -1.627 9.344 6.738 1.00 97.88 106 LYS A N 1
ATOM 802 C CA . LYS A 1 106 ? -2.659 10.307 7.181 1.00 97.88 106 LYS A CA 1
ATOM 803 C C . LYS A 1 106 ? -4.010 10.024 6.514 1.00 97.88 106 LYS A C 1
ATOM 805 O O . LYS A 1 106 ? -5.030 10.029 7.206 1.00 97.88 106 LYS A O 1
ATOM 810 N N . MET A 1 107 ? -4.032 9.711 5.216 1.00 98.06 107 MET A N 1
ATOM 811 C CA . MET A 1 107 ? -5.251 9.303 4.501 1.00 98.06 107 MET A CA 1
ATOM 812 C C . MET A 1 107 ? -5.821 7.979 5.027 1.00 98.06 107 MET A C 1
ATOM 814 O O . MET A 1 107 ? -7.026 7.896 5.267 1.00 98.06 107 MET A O 1
ATOM 818 N N . MET A 1 108 ? -4.977 6.977 5.289 1.00 98.00 108 MET A N 1
ATOM 819 C CA . MET A 1 108 ? -5.382 5.704 5.894 1.00 98.00 108 MET A CA 1
ATOM 820 C C . MET A 1 108 ? -6.044 5.931 7.255 1.00 98.00 108 MET A C 1
ATOM 822 O O . MET A 1 108 ? -7.116 5.396 7.520 1.00 98.00 108 MET A O 1
ATOM 826 N N . ASN A 1 109 ? -5.458 6.779 8.104 1.00 98.38 109 ASN A N 1
ATOM 827 C CA . ASN A 1 109 ? -6.029 7.116 9.409 1.00 98.38 109 ASN A CA 1
ATOM 828 C C . ASN A 1 109 ? -7.313 7.949 9.304 1.00 98.38 109 ASN A C 1
ATOM 830 O O . ASN A 1 109 ? -8.225 7.772 10.110 1.00 98.38 109 ASN A O 1
ATOM 834 N N . LYS A 1 110 ? -7.419 8.845 8.315 1.00 98.25 110 LYS A N 1
ATOM 835 C CA . LYS A 1 110 ? -8.673 9.552 8.022 1.00 98.25 110 LYS A CA 1
ATOM 836 C C . LYS A 1 110 ? -9.768 8.551 7.655 1.00 98.25 110 LYS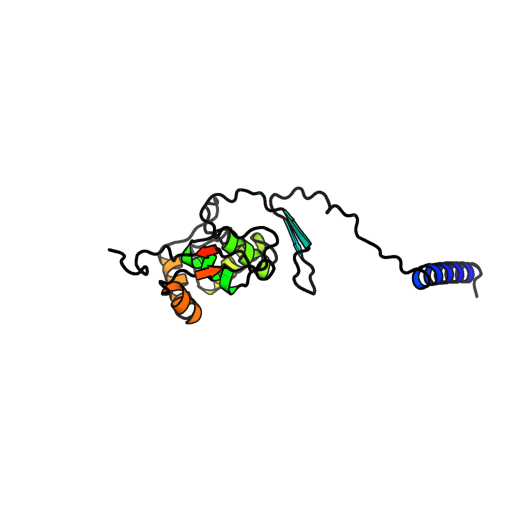 A C 1
ATOM 838 O O . LYS A 1 110 ? -10.846 8.595 8.241 1.00 98.25 110 LYS A O 1
ATOM 843 N N . ARG A 1 111 ? -9.466 7.596 6.771 1.00 97.12 111 ARG A N 1
ATOM 844 C CA . ARG A 1 111 ? -10.404 6.538 6.381 1.00 97.12 111 ARG A CA 1
ATOM 845 C C . ARG A 1 111 ? -10.753 5.608 7.544 1.00 97.12 111 ARG A C 1
ATOM 847 O O . ARG A 1 111 ? -11.907 5.224 7.689 1.00 97.12 111 ARG A O 1
ATOM 854 N N . ALA A 1 112 ? -9.790 5.293 8.407 1.00 96.69 112 ALA A N 1
ATOM 855 C CA . ALA A 1 112 ? -10.023 4.509 9.617 1.00 96.69 112 ALA A CA 1
ATOM 856 C C . ALA A 1 112 ? -11.037 5.193 10.550 1.00 96.69 112 ALA A C 1
ATOM 858 O O . ALA A 1 112 ? -11.953 4.541 11.047 1.00 96.69 112 ALA A O 1
ATOM 859 N N . LYS A 1 113 ? -10.938 6.519 10.723 1.00 97.44 113 LYS A N 1
ATOM 860 C CA . LYS A 1 113 ? -11.924 7.301 11.487 1.00 97.44 113 LYS A CA 1
ATOM 861 C C . LYS A 1 113 ? -13.311 7.272 10.841 1.00 97.44 113 LYS A C 1
ATOM 863 O O . LYS A 1 113 ? -14.287 7.041 11.543 1.00 97.44 113 LYS A O 1
ATOM 868 N N . GLU A 1 114 ? -13.397 7.451 9.522 1.00 97.19 114 GLU A N 1
ATOM 869 C CA . GLU A 1 114 ? -14.666 7.385 8.773 1.00 97.19 114 GLU A CA 1
ATOM 870 C C . GLU A 1 114 ? -15.367 6.023 8.905 1.00 97.19 114 GLU A C 1
ATOM 872 O O . GLU A 1 114 ? -16.592 5.957 8.902 1.00 97.19 114 GLU A O 1
ATOM 877 N N . LEU A 1 115 ? -14.597 4.940 9.036 1.00 89.00 115 LEU A N 1
ATOM 878 C CA . LEU A 1 115 ? -15.105 3.577 9.213 1.00 89.00 115 LEU A CA 1
ATOM 879 C C . LEU A 1 115 ? -15.356 3.195 10.684 1.00 89.00 115 LEU A C 1
ATOM 881 O O . LEU A 1 115 ? -15.792 2.076 10.954 1.00 89.00 115 LEU A O 1
ATOM 885 N N . GLY A 1 116 ? -15.086 4.097 11.634 1.00 93.25 116 GLY A N 1
ATOM 886 C CA . GLY A 1 116 ? -15.265 3.845 13.066 1.00 93.25 116 GLY A CA 1
ATOM 887 C C . GLY A 1 116 ? -14.233 2.888 13.677 1.00 93.25 116 GLY A C 1
ATOM 888 O O . GLY A 1 116 ? -14.530 2.227 14.671 1.00 93.25 116 GLY A O 1
ATOM 889 N N . LEU A 1 117 ? -13.027 2.796 13.105 1.00 93.00 117 LEU A N 1
ATOM 890 C CA . LEU A 1 117 ? -11.953 1.903 13.563 1.00 93.00 117 LEU A CA 1
ATOM 891 C C . LEU A 1 117 ? -11.218 2.496 14.777 1.00 93.00 117 LEU A C 1
ATOM 893 O O . LEU A 1 117 ? -10.094 2.992 14.677 1.00 93.00 117 LEU A O 1
ATOM 897 N N . ALA A 1 118 ? -11.878 2.493 15.935 1.00 86.44 118 ALA A N 1
ATOM 898 C CA . ALA A 1 118 ? -11.413 3.183 17.141 1.00 86.44 118 ALA A CA 1
ATOM 899 C C . ALA A 1 118 ? -10.053 2.688 17.671 1.00 86.44 118 ALA A C 1
ATOM 901 O O . ALA A 1 118 ? -9.356 3.422 18.375 1.00 86.44 118 ALA A O 1
ATOM 902 N N . ASN A 1 119 ? -9.653 1.458 17.334 1.00 87.69 119 ASN A N 1
ATOM 903 C CA . ASN A 1 119 ? -8.445 0.828 17.858 1.00 87.69 119 ASN A CA 1
ATOM 904 C C . ASN A 1 119 ? -7.335 0.682 16.810 1.00 87.69 119 ASN A C 1
ATOM 906 O O . ASN A 1 119 ? -6.353 -0.026 17.050 1.00 87.69 119 ASN A O 1
ATOM 910 N N . THR A 1 120 ? -7.464 1.375 15.678 1.00 91.19 120 THR A N 1
ATOM 911 C CA . THR A 1 120 ? -6.535 1.282 14.553 1.00 91.19 120 THR A CA 1
ATOM 912 C C . THR A 1 120 ? -5.751 2.574 14.353 1.00 91.19 120 THR A C 1
ATOM 914 O O . THR A 1 120 ? -6.308 3.670 14.360 1.00 91.19 120 THR A O 1
ATOM 917 N N . HIS A 1 121 ? -4.439 2.441 14.157 1.00 97.38 121 HIS A N 1
ATOM 918 C CA . HIS A 1 121 ? -3.557 3.521 13.737 1.00 97.38 121 HIS A CA 1
ATOM 919 C C . HIS A 1 121 ? -2.522 2.990 12.745 1.00 97.38 121 HIS A C 1
ATOM 921 O O . HIS A 1 121 ? -1.754 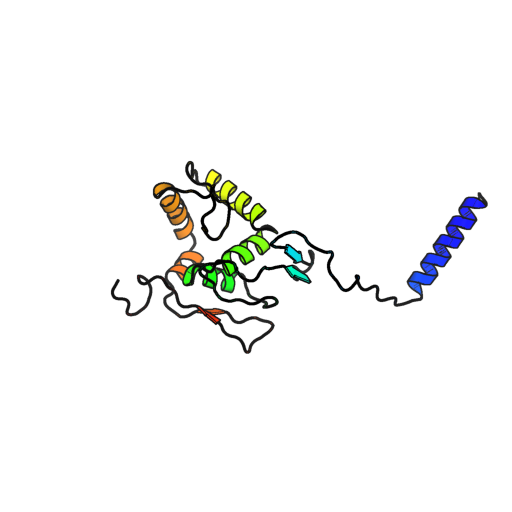2.081 13.065 1.00 97.38 121 HIS A O 1
ATOM 927 N N . PHE A 1 122 ? -2.501 3.575 11.551 1.00 96.94 122 PHE A N 1
ATOM 928 C CA . PHE A 1 122 ? -1.554 3.248 10.491 1.00 96.94 122 PHE A CA 1
ATOM 929 C C . PHE A 1 122 ? -0.413 4.258 10.460 1.00 96.94 122 PHE A C 1
ATOM 931 O O . PHE A 1 122 ? -0.632 5.465 10.550 1.00 96.94 122 PHE A O 1
ATOM 938 N N . VAL A 1 123 ? 0.805 3.767 10.288 1.00 95.56 123 VAL A N 1
ATOM 939 C CA . VAL A 1 123 ? 2.012 4.591 10.125 1.00 95.56 123 VAL A CA 1
ATOM 940 C C . VAL A 1 123 ? 2.738 4.295 8.819 1.00 95.56 123 VAL A C 1
ATOM 942 O O . VAL A 1 123 ? 3.467 5.151 8.324 1.00 95.56 123 VAL A O 1
ATOM 945 N N . ASN A 1 124 ? 2.457 3.150 8.195 1.00 91.06 124 ASN A N 1
ATOM 946 C CA . ASN A 1 124 ? 2.890 2.814 6.844 1.00 91.06 124 ASN A CA 1
ATOM 947 C C . ASN A 1 124 ? 1.807 2.001 6.099 1.00 91.06 124 ASN A C 1
ATOM 949 O O . ASN A 1 124 ? 0.960 1.378 6.745 1.00 91.06 124 ASN A O 1
ATOM 953 N N . PRO A 1 125 ? 1.836 1.977 4.753 1.00 90.75 125 PRO A N 1
ATOM 954 C CA . PRO A 1 125 ? 0.860 1.256 3.935 1.00 90.75 125 PRO A CA 1
ATOM 955 C C . PRO A 1 125 ? 1.090 -0.258 3.883 1.00 90.75 125 PRO A C 1
ATOM 957 O O . PRO A 1 125 ? 0.170 -0.995 3.547 1.00 90.75 125 PRO A O 1
ATOM 960 N N . SER A 1 126 ? 2.301 -0.727 4.189 1.00 86.94 126 SER A N 1
ATOM 961 C CA . SER A 1 126 ? 2.712 -2.125 4.004 1.00 86.94 126 SER A CA 1
ATOM 962 C C . SER A 1 126 ? 2.392 -3.041 5.183 1.00 86.94 126 SER A C 1
ATOM 964 O O . SER A 1 126 ? 2.512 -4.255 5.068 1.00 86.94 126 SER A O 1
ATOM 966 N N . GLY A 1 127 ? 2.020 -2.491 6.340 1.00 85.25 127 GLY A N 1
ATOM 967 C CA . GLY A 1 127 ? 1.799 -3.289 7.546 1.00 85.25 127 GLY A CA 1
ATOM 968 C C . GLY A 1 127 ? 3.078 -3.588 8.336 1.00 85.25 127 GLY A C 1
ATOM 969 O O . GLY A 1 127 ? 2.986 -4.161 9.422 1.00 85.25 127 GLY A O 1
ATOM 970 N N . ARG A 1 128 ? 4.260 -3.146 7.874 1.00 85.25 128 ARG A N 1
ATOM 971 C CA . ARG A 1 128 ? 5.532 -3.363 8.585 1.00 85.25 128 ARG A CA 1
ATOM 972 C C . ARG A 1 128 ? 5.475 -2.839 10.017 1.00 85.25 128 ARG A C 1
ATOM 974 O O . ARG A 1 128 ? 4.925 -1.765 10.278 1.00 85.25 128 ARG A O 1
ATOM 981 N N . TYR A 1 129 ? 6.087 -3.589 10.933 1.00 81.50 129 TYR A N 1
ATOM 982 C CA . TYR A 1 129 ? 6.136 -3.203 12.337 1.00 81.50 129 TYR A CA 1
ATOM 983 C C . TYR A 1 129 ? 6.783 -1.828 12.497 1.00 81.50 129 TYR A C 1
ATOM 985 O O . TYR A 1 129 ? 7.904 -1.576 12.057 1.00 81.50 129 TYR A O 1
ATOM 993 N N . GLN A 1 130 ? 6.055 -0.954 13.170 1.00 84.56 130 GLN A N 1
ATOM 994 C CA . GLN A 1 130 ? 6.522 0.318 13.684 1.00 84.56 130 GLN A CA 1
ATOM 995 C C . GLN A 1 130 ? 5.786 0.543 14.998 1.00 84.56 130 GLN A C 1
ATOM 997 O O . GLN A 1 130 ? 4.622 0.171 15.118 1.00 84.56 130 GLN A O 1
ATOM 1002 N N . HIS A 1 131 ? 6.443 1.174 15.968 1.00 84.81 131 HIS A N 1
ATOM 1003 C CA . HIS A 1 131 ? 5.957 1.254 17.349 1.00 84.81 131 HIS A CA 1
ATOM 1004 C C . HIS A 1 131 ? 4.496 1.729 17.493 1.00 84.81 131 HIS A C 1
ATOM 1006 O O . HIS A 1 131 ? 3.778 1.266 18.372 1.00 84.81 131 HIS A O 1
ATOM 1012 N N . LYS A 1 132 ? 4.041 2.639 16.622 1.00 92.50 132 LYS A N 1
ATOM 1013 C CA . LYS A 1 132 ? 2.675 3.184 16.659 1.00 92.50 132 LYS A CA 1
ATOM 1014 C C . LYS A 1 132 ? 1.679 2.442 15.751 1.00 92.50 132 LYS A C 1
ATOM 1016 O O . LYS A 1 132 ? 0.486 2.716 15.847 1.00 92.50 132 LYS A O 1
ATOM 1021 N N . GLN A 1 133 ? 2.128 1.522 14.892 1.00 90.69 133 GLN A N 1
ATOM 1022 C CA . GLN A 1 133 ? 1.247 0.730 14.028 1.00 90.69 133 GLN A CA 1
ATOM 1023 C C . GLN A 1 133 ? 0.415 -0.237 14.872 1.00 90.69 133 GLN A C 1
ATOM 1025 O O . GLN A 1 133 ? 0.973 -1.077 15.573 1.00 90.69 133 GLN A O 1
ATOM 1030 N N . ARG A 1 134 ? -0.915 -0.155 14.796 1.00 92.06 134 ARG A N 1
ATOM 1031 C CA . ARG A 1 134 ? -1.806 -1.062 15.535 1.00 92.06 134 ARG A CA 1
ATOM 1032 C C . ARG A 1 134 ? -3.169 -1.207 14.877 1.00 92.06 134 ARG A C 1
ATOM 1034 O O . ARG A 1 134 ? -3.633 -0.302 14.190 1.00 92.06 134 ARG A O 1
ATOM 1041 N N . SER A 1 135 ? -3.830 -2.325 15.149 1.00 87.25 135 SER A N 1
ATOM 1042 C CA . SER A 1 135 ? -5.236 -2.571 14.825 1.00 87.25 135 SER A CA 1
ATOM 1043 C C . SER A 1 135 ? -5.798 -3.645 15.764 1.00 87.25 135 SER A C 1
ATOM 1045 O O . SER A 1 135 ? -5.098 -4.130 16.652 1.00 87.25 135 SER A O 1
ATOM 1047 N N . THR A 1 136 ? -7.061 -4.022 15.578 1.00 78.25 136 THR A N 1
ATOM 1048 C CA . THR A 1 136 ? -7.708 -5.140 16.280 1.00 78.25 136 THR A CA 1
ATOM 1049 C C . THR A 1 136 ? -8.395 -6.048 15.273 1.00 78.25 136 THR A C 1
ATOM 1051 O O . THR A 1 136 ? -8.744 -5.611 14.179 1.00 78.25 136 THR A O 1
ATOM 1054 N N . VAL A 1 137 ? -8.662 -7.299 15.653 1.00 71.75 137 VAL A N 1
ATOM 1055 C CA . VAL A 1 137 ? -9.399 -8.248 14.799 1.00 71.75 137 VAL A CA 1
ATOM 1056 C C . VAL A 1 137 ? -10.752 -7.674 14.358 1.00 71.75 137 VAL A C 1
ATOM 1058 O O . VAL A 1 137 ? -11.125 -7.792 13.193 1.00 71.75 137 VAL A O 1
ATOM 1061 N N . LYS A 1 138 ? -11.461 -6.986 15.265 1.00 74.25 138 LYS A N 1
ATOM 1062 C CA . LYS A 1 138 ? -12.733 -6.315 14.965 1.00 74.25 138 LYS A CA 1
ATOM 1063 C C . LYS A 1 138 ? -12.571 -5.246 13.883 1.00 74.25 138 LYS A C 1
ATOM 1065 O O . LYS A 1 138 ? -13.344 -5.229 12.930 1.00 74.25 138 LYS A O 1
ATOM 1070 N N . ASP A 1 139 ? -11.573 -4.377 14.013 1.00 83.62 139 ASP A N 1
ATOM 1071 C CA . ASP A 1 139 ? -11.345 -3.298 13.050 1.00 83.62 139 ASP A CA 1
ATOM 1072 C C . ASP A 1 139 ? -10.910 -3.842 11.678 1.00 83.62 139 ASP A C 1
ATOM 1074 O O . ASP A 1 139 ? -11.386 -3.365 10.648 1.00 83.62 139 ASP A O 1
ATOM 1078 N N . LEU A 1 140 ? -10.082 -4.891 11.646 1.00 74.06 140 LEU A N 1
ATOM 1079 C CA . LEU A 1 140 ? -9.708 -5.575 10.404 1.00 74.06 140 LEU A CA 1
ATOM 1080 C C . LEU A 1 140 ? -10.923 -6.219 9.716 1.00 74.06 140 LEU A C 1
ATOM 1082 O O . LEU A 1 140 ? -11.069 -6.109 8.499 1.00 74.06 140 LEU A O 1
ATOM 1086 N N . ALA A 1 141 ? -11.842 -6.823 10.477 1.00 70.44 141 ALA A N 1
ATOM 1087 C CA . ALA A 1 141 ? -13.090 -7.356 9.930 1.00 70.44 141 ALA A CA 1
ATOM 1088 C C . ALA A 1 141 ? -13.985 -6.250 9.339 1.00 70.44 141 ALA A C 1
ATOM 1090 O O . ALA A 1 141 ? -14.624 -6.458 8.308 1.00 70.44 141 ALA A O 1
ATOM 1091 N N . LEU A 1 142 ? -14.007 -5.057 9.946 1.00 74.81 142 LEU A N 1
ATOM 1092 C CA . LEU A 1 142 ? -14.726 -3.896 9.409 1.00 74.81 142 LEU A CA 1
ATOM 1093 C C . LEU A 1 142 ? -14.102 -3.378 8.107 1.00 74.81 142 LEU A C 1
ATOM 1095 O O . LEU A 1 142 ? -14.845 -3.052 7.180 1.00 74.81 142 LEU A O 1
ATOM 1099 N N . ILE A 1 143 ? -12.767 -3.348 8.016 1.00 85.19 143 ILE A N 1
ATOM 1100 C CA . ILE A 1 143 ? -12.054 -3.035 6.769 1.00 85.19 143 ILE A CA 1
ATOM 1101 C C . ILE A 1 143 ? -12.446 -4.041 5.688 1.00 85.19 143 ILE A C 1
ATOM 1103 O O . ILE A 1 143 ? -12.859 -3.637 4.603 1.00 85.19 143 ILE A O 1
ATOM 1107 N N . MET A 1 144 ? -12.383 -5.340 5.992 1.00 80.94 144 MET A N 1
ATOM 1108 C CA . MET A 1 144 ? -12.725 -6.385 5.028 1.00 80.94 144 MET A CA 1
ATOM 1109 C C . MET A 1 144 ? -14.187 -6.284 4.580 1.00 80.94 144 MET A C 1
ATOM 1111 O O . MET A 1 144 ? -14.466 -6.333 3.387 1.00 80.94 144 MET A O 1
ATOM 1115 N N . ARG A 1 145 ? -15.119 -6.043 5.511 1.00 80.75 145 ARG A N 1
ATOM 1116 C CA . ARG A 1 145 ? -16.546 -5.827 5.217 1.00 80.75 145 ARG A CA 1
ATOM 1117 C C . ARG A 1 145 ? -16.788 -4.654 4.265 1.00 80.75 145 ARG A C 1
ATOM 1119 O O . ARG A 1 145 ? -17.737 -4.685 3.487 1.00 80.75 145 ARG A O 1
ATOM 1126 N N . GLU A 1 146 ? -15.978 -3.604 4.344 1.00 86.69 146 GLU A N 1
ATOM 1127 C CA . GLU A 1 146 ? -16.054 -2.489 3.401 1.00 86.69 146 GLU A CA 1
ATOM 1128 C C . GLU A 1 146 ? -15.417 -2.844 2.053 1.00 86.69 146 GLU A C 1
ATOM 1130 O O . GLU A 1 146 ? -15.961 -2.509 1.001 1.00 86.69 146 GLU A O 1
ATOM 1135 N N . LEU A 1 147 ? -14.287 -3.549 2.077 1.00 85.38 147 LEU A N 1
ATOM 1136 C CA . LEU A 1 147 ? -13.510 -3.891 0.893 1.00 85.38 147 LEU A CA 1
ATOM 1137 C C . LEU A 1 147 ? -14.237 -4.888 -0.024 1.00 85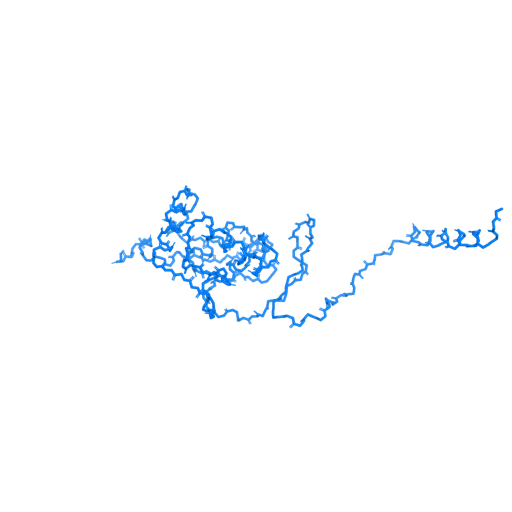.38 147 LEU A C 1
ATOM 1139 O O . LEU A 1 147 ? -14.244 -4.695 -1.237 1.00 85.38 147 LEU A O 1
ATOM 1143 N N . VAL A 1 148 ? -14.944 -5.881 0.534 1.00 82.06 148 VAL A N 1
ATOM 1144 C CA . VAL A 1 148 ? -15.737 -6.860 -0.243 1.00 82.06 148 VAL A CA 1
ATOM 1145 C C . VAL A 1 148 ? -16.904 -6.243 -1.017 1.00 82.06 148 VAL A C 1
ATOM 1147 O O . VAL A 1 148 ? -17.460 -6.888 -1.896 1.00 82.06 148 VAL A O 1
ATOM 1150 N N . LYS A 1 149 ? -17.275 -4.986 -0.746 1.00 89.25 149 LYS A N 1
ATOM 1151 C CA . LYS A 1 149 ? -18.274 -4.264 -1.552 1.00 89.25 149 LYS A CA 1
ATOM 1152 C C . LYS A 1 149 ? -17.724 -3.820 -2.911 1.00 89.25 149 LYS A C 1
ATOM 1154 O O . LYS A 1 149 ? -18.492 -3.355 -3.748 1.00 89.25 149 LYS A O 1
ATOM 1159 N N . ARG A 1 150 ? -16.405 -3.896 -3.120 1.00 91.25 150 ARG A N 1
ATOM 1160 C CA . ARG A 1 150 ? -15.737 -3.505 -4.366 1.00 91.25 150 ARG A CA 1
ATOM 1161 C C . ARG A 1 150 ? -15.591 -4.734 -5.273 1.00 91.25 150 ARG A C 1
ATOM 1163 O O . ARG A 1 150 ? -14.806 -5.626 -4.937 1.00 91.25 150 ARG A O 1
ATOM 1170 N N . PRO A 1 151 ? -16.314 -4.814 -6.405 1.00 92.06 151 PRO A N 1
ATOM 1171 C CA . PRO A 1 151 ? -16.238 -5.974 -7.290 1.00 92.06 151 PRO A CA 1
ATOM 1172 C C . PRO A 1 151 ? -14.832 -6.171 -7.871 1.00 92.06 151 PRO A C 1
ATOM 1174 O O . PRO A 1 151 ? -14.396 -7.307 -8.037 1.00 92.06 151 PRO A O 1
ATOM 1177 N N . GLU A 1 152 ? -14.086 -5.090 -8.106 1.00 90.56 152 GLU A N 1
ATOM 1178 C CA . GLU A 1 152 ? -12.708 -5.143 -8.599 1.00 90.56 152 GLU A CA 1
ATOM 1179 C C . GLU A 1 152 ? -11.781 -5.823 -7.588 1.00 90.56 152 GLU A C 1
ATOM 1181 O O . GLU A 1 152 ? -10.943 -6.642 -7.963 1.00 90.56 152 GLU A O 1
ATOM 1186 N N . TYR A 1 153 ? -11.966 -5.538 -6.294 1.00 91.12 153 TYR A N 1
ATOM 1187 C CA . TYR A 1 153 ? -11.218 -6.211 -5.237 1.00 91.12 153 TYR A CA 1
ATOM 1188 C C . TYR A 1 153 ? -11.539 -7.704 -5.199 1.00 91.12 153 TYR A C 1
ATOM 1190 O O . TYR A 1 153 ? -10.615 -8.510 -5.192 1.00 91.12 153 TYR A O 1
ATOM 1198 N N . LEU A 1 154 ? -12.824 -8.079 -5.196 1.00 91.12 154 LEU A N 1
ATOM 1199 C CA . LEU A 1 154 ? -13.225 -9.488 -5.163 1.00 91.12 154 LEU A CA 1
ATOM 1200 C C . LEU A 1 154 ? -12.666 -10.257 -6.362 1.00 91.12 154 LEU A C 1
ATOM 1202 O O . LEU A 1 154 ? -12.156 -11.363 -6.194 1.00 91.12 154 LEU A O 1
ATOM 1206 N N . GLN A 1 155 ? -12.711 -9.650 -7.550 1.00 93.94 155 GLN A N 1
ATOM 1207 C CA . GLN A 1 155 ? -12.146 -10.237 -8.757 1.00 93.94 155 GLN A CA 1
ATOM 1208 C C . GLN A 1 155 ? -10.645 -10.495 -8.607 1.00 93.94 155 GLN A C 1
ATOM 1210 O O . GLN A 1 155 ? -10.188 -11.579 -8.951 1.00 93.94 155 GLN A O 1
ATOM 1215 N N . MET A 1 156 ? -9.880 -9.526 -8.096 1.00 94.00 156 MET A N 1
ATOM 1216 C CA . MET A 1 156 ? -8.440 -9.694 -7.895 1.00 94.00 156 MET A CA 1
ATOM 1217 C C . MET A 1 156 ? -8.142 -10.698 -6.776 1.00 94.00 156 MET A C 1
ATOM 1219 O O . MET A 1 156 ? -7.349 -11.609 -6.970 1.00 94.00 156 MET A O 1
ATOM 1223 N N . ALA A 1 157 ? -8.795 -10.580 -5.620 1.00 90.00 157 ALA A N 1
ATOM 1224 C CA . ALA A 1 157 ? -8.522 -11.413 -4.452 1.00 90.00 157 ALA A CA 1
ATOM 1225 C C . ALA A 1 157 ? -8.833 -12.902 -4.688 1.00 90.00 157 ALA A C 1
ATOM 1227 O O . ALA A 1 157 ? -8.143 -13.759 -4.138 1.00 90.00 157 ALA A O 1
ATOM 1228 N N . ALA A 1 158 ? -9.842 -13.206 -5.512 1.00 92.44 158 ALA A N 1
ATOM 1229 C CA . ALA A 1 158 ? -10.226 -14.568 -5.887 1.00 92.44 158 ALA A CA 1
ATOM 1230 C C . ALA A 1 158 ? -9.497 -15.103 -7.137 1.00 92.44 158 ALA A C 1
ATOM 1232 O O . ALA A 1 158 ? -9.716 -16.249 -7.532 1.00 92.44 158 ALA A O 1
ATOM 1233 N N . ASP A 1 159 ? -8.651 -14.297 -7.785 1.00 94.50 159 ASP A N 1
ATOM 1234 C CA . ASP A 1 159 ? -7.918 -14.716 -8.978 1.00 94.50 159 ASP A CA 1
ATOM 1235 C C . ASP A 1 159 ? -6.783 -15.678 -8.596 1.00 94.50 159 ASP A C 1
ATOM 1237 O O . ASP A 1 159 ? -5.909 -15.374 -7.780 1.00 94.50 159 ASP A O 1
ATOM 1241 N N . ASN A 1 160 ? -6.823 -16.870 -9.188 1.00 93.31 160 ASN A N 1
ATOM 1242 C CA . ASN A 1 160 ? -5.905 -17.972 -8.916 1.00 93.31 160 ASN A CA 1
ATOM 1243 C C . ASN A 1 160 ? -4.835 -18.161 -10.001 1.00 93.31 160 ASN A C 1
ATOM 1245 O O . ASN A 1 160 ? -4.066 -19.126 -9.951 1.00 93.31 160 ASN A O 1
ATOM 1249 N N . ARG A 1 161 ? -4.796 -17.270 -10.996 1.00 93.44 161 ARG A N 1
ATOM 1250 C CA . ARG A 1 161 ? -3.803 -17.289 -12.072 1.00 93.44 161 ARG A CA 1
ATOM 1251 C C . ARG A 1 161 ? -2.498 -16.652 -11.602 1.00 93.44 161 ARG A C 1
ATOM 1253 O O . ARG A 1 161 ? -2.452 -15.930 -10.612 1.00 93.44 161 ARG A O 1
ATOM 1260 N N . VAL A 1 162 ? -1.428 -16.883 -12.357 1.00 94.31 162 VAL A N 1
ATOM 1261 C CA . VAL A 1 162 ? -0.216 -16.062 -12.250 1.00 94.31 162 VAL A CA 1
ATOM 1262 C C . VAL A 1 162 ? -0.462 -14.773 -13.029 1.00 94.31 162 VAL A C 1
ATOM 1264 O O . VAL A 1 162 ? -0.715 -14.821 -14.235 1.00 94.31 162 VAL A O 1
ATOM 1267 N N . TYR A 1 163 ? -0.409 -13.630 -12.348 1.00 94.94 163 TYR A N 1
ATOM 1268 C CA . TYR A 1 163 ? -0.423 -12.323 -12.999 1.00 94.94 163 TYR A CA 1
ATOM 1269 C C . TYR A 1 163 ? 0.989 -11.978 -13.480 1.00 94.94 163 TYR A C 1
ATOM 1271 O O . TYR A 1 163 ? 1.966 -12.337 -12.829 1.00 94.94 163 TYR A O 1
ATOM 1279 N N . TYR A 1 164 ? 1.122 -11.281 -14.607 1.00 94.56 164 TYR A N 1
ATOM 1280 C CA . TYR A 1 164 ? 2.426 -10.854 -15.116 1.00 94.56 164 TYR A CA 1
ATOM 1281 C C . TYR A 1 164 ? 2.501 -9.335 -15.161 1.00 94.56 164 TYR A C 1
ATOM 1283 O O . TYR A 1 164 ? 1.852 -8.709 -16.000 1.00 94.56 164 TYR A O 1
ATOM 1291 N N . ILE A 1 165 ? 3.335 -8.748 -14.302 1.00 88.44 165 ILE A N 1
ATOM 1292 C CA . ILE A 1 165 ? 3.647 -7.320 -14.386 1.00 88.44 165 ILE A CA 1
ATOM 1293 C C . ILE A 1 165 ? 4.640 -7.123 -15.529 1.00 88.44 165 ILE A C 1
ATOM 1295 O O . ILE A 1 165 ? 5.729 -7.704 -15.524 1.00 88.44 165 ILE A O 1
ATOM 1299 N N . CYS A 1 166 ? 4.253 -6.312 -16.512 1.00 88.25 166 CYS A N 1
ATOM 1300 C CA . CYS A 1 166 ? 5.056 -6.015 -17.697 1.00 88.25 166 CYS A CA 1
ATOM 1301 C C . CYS A 1 166 ? 5.348 -4.507 -17.744 1.00 88.25 166 CYS A C 1
ATOM 1303 O O . CYS A 1 166 ? 4.450 -3.739 -18.102 1.00 88.25 166 CYS A O 1
ATOM 1305 N N . PRO A 1 167 ? 6.570 -4.059 -17.400 1.00 84.94 167 PRO A N 1
ATOM 1306 C CA . PRO A 1 167 ? 6.951 -2.656 -17.521 1.00 84.94 167 PRO A CA 1
ATOM 1307 C C . PRO A 1 167 ? 6.745 -2.125 -18.947 1.00 84.94 167 PRO A C 1
ATOM 1309 O O . PRO A 1 167 ? 7.259 -2.690 -19.915 1.00 84.94 167 PRO A O 1
ATOM 1312 N N . LYS A 1 168 ? 6.023 -1.010 -19.095 1.00 81.19 168 LYS A N 1
ATOM 1313 C CA . LYS A 1 168 ? 5.687 -0.411 -20.400 1.00 81.19 168 LYS A CA 1
ATOM 1314 C C . LYS A 1 168 ? 6.919 0.021 -21.184 1.00 81.19 168 LYS A C 1
ATOM 1316 O O . LYS A 1 168 ? 6.966 -0.123 -22.401 1.00 81.19 168 LYS A O 1
ATOM 1321 N N . ASN A 1 169 ? 7.923 0.524 -20.480 1.00 80.62 169 ASN A N 1
ATOM 1322 C CA . ASN A 1 169 ? 9.177 0.981 -21.062 1.00 80.62 169 ASN A CA 1
ATOM 1323 C C . ASN A 1 169 ? 10.224 -0.137 -21.222 1.00 80.62 169 ASN A C 1
ATOM 1325 O O . ASN A 1 169 ? 11.334 0.129 -21.682 1.00 80.62 169 ASN A O 1
ATOM 1329 N N . ASN A 1 170 ? 9.884 -1.389 -20.886 1.00 79.81 170 ASN A N 1
ATOM 1330 C CA . ASN A 1 170 ? 10.724 -2.551 -21.159 1.00 79.81 170 ASN A CA 1
ATOM 1331 C C . ASN A 1 170 ? 9.896 -3.833 -21.355 1.00 79.81 170 ASN A C 1
ATOM 1333 O O . ASN A 1 170 ? 9.827 -4.701 -20.485 1.00 79.81 170 ASN A O 1
ATOM 1337 N N . ALA A 1 171 ? 9.331 -3.991 -22.555 1.00 79.25 171 ALA A N 1
ATOM 1338 C CA . ALA A 1 171 ? 8.450 -5.110 -22.910 1.00 79.25 171 ALA A CA 1
ATOM 1339 C C . ALA A 1 171 ? 9.100 -6.513 -22.863 1.00 79.25 171 ALA A C 1
ATOM 1341 O O . ALA A 1 171 ? 8.403 -7.519 -23.011 1.00 79.25 171 ALA A O 1
ATOM 1342 N N . ARG A 1 172 ? 10.427 -6.605 -22.677 1.00 85.31 172 ARG A N 1
ATOM 1343 C CA . ARG A 1 172 ? 11.140 -7.886 -22.525 1.00 85.31 172 ARG A CA 1
ATOM 1344 C C . ARG A 1 172 ? 11.059 -8.442 -21.106 1.00 85.31 172 ARG A C 1
ATOM 1346 O O . ARG A 1 172 ? 11.303 -9.629 -20.913 1.00 85.31 172 ARG A O 1
ATOM 1353 N N . ILE A 1 173 ? 10.734 -7.603 -20.125 1.00 85.12 173 ILE A N 1
ATOM 1354 C CA . ILE A 1 173 ? 10.633 -8.001 -18.724 1.00 85.12 173 ILE A CA 1
ATOM 1355 C C . ILE A 1 173 ? 9.192 -8.396 -18.411 1.00 85.12 173 ILE A C 1
ATOM 1357 O O . ILE A 1 173 ? 8.245 -7.691 -18.759 1.00 85.12 173 ILE A O 1
ATOM 1361 N N . ARG A 1 174 ? 9.036 -9.534 -17.731 1.00 90.75 174 ARG A N 1
ATOM 1362 C CA . ARG A 1 174 ? 7.761 -9.995 -17.180 1.00 90.75 174 ARG A CA 1
ATOM 1363 C C . ARG A 1 174 ? 8.002 -10.559 -15.790 1.00 90.75 174 ARG A C 1
ATOM 1365 O O . ARG A 1 174 ? 8.698 -11.564 -15.660 1.00 90.75 174 ARG A O 1
ATOM 1372 N N . TYR A 1 175 ? 7.425 -9.936 -14.772 1.00 88.56 175 TYR A N 1
ATOM 1373 C CA . TYR A 1 175 ? 7.496 -10.435 -13.402 1.00 88.56 175 TYR A CA 1
ATOM 1374 C C . TYR A 1 175 ? 6.306 -11.360 -13.136 1.00 88.56 175 TYR A C 1
ATOM 1376 O O . TYR A 1 175 ? 5.170 -10.882 -13.190 1.00 88.56 175 TYR A O 1
ATOM 1384 N N . PRO A 1 176 ? 6.521 -12.666 -12.886 1.00 94.44 176 PRO A N 1
ATOM 1385 C CA . PRO A 1 176 ? 5.446 -13.560 -12.489 1.00 94.44 176 PRO A CA 1
ATOM 1386 C C . PRO A 1 176 ? 5.051 -13.270 -11.042 1.00 94.44 176 PRO A C 1
ATOM 1388 O O . PRO A 1 176 ? 5.861 -13.393 -10.128 1.00 94.44 176 PRO A O 1
ATOM 1391 N N . ILE A 1 177 ? 3.790 -12.920 -10.841 1.00 94.44 177 ILE A N 1
ATOM 1392 C CA . ILE A 1 177 ? 3.192 -12.624 -9.546 1.00 94.44 177 ILE A CA 1
ATOM 1393 C C . ILE A 1 177 ? 2.127 -13.701 -9.285 1.00 94.44 177 ILE A C 1
ATOM 1395 O O . ILE A 1 177 ? 1.018 -13.605 -9.817 1.00 94.44 177 ILE A O 1
ATOM 1399 N N . PRO A 1 178 ? 2.451 -14.785 -8.558 1.00 93.88 178 PRO A N 1
ATOM 1400 C CA . PRO A 1 178 ? 1.469 -15.782 -8.147 1.00 93.88 178 PRO A CA 1
ATOM 1401 C C . PRO A 1 178 ? 0.692 -15.300 -6.917 1.00 93.88 178 PRO A C 1
ATOM 1403 O O . PRO A 1 178 ? 1.267 -14.667 -6.039 1.00 93.88 178 PRO A O 1
ATOM 1406 N N . ASN A 1 179 ? -0.594 -15.640 -6.813 1.00 94.31 179 ASN A N 1
ATOM 1407 C CA . ASN A 1 179 ? -1.353 -15.395 -5.587 1.00 94.31 179 ASN A CA 1
ATOM 1408 C C . ASN A 1 179 ? -0.844 -16.332 -4.477 1.00 94.31 179 ASN A C 1
ATOM 1410 O O . ASN A 1 179 ? -0.972 -17.549 -4.595 1.00 94.31 179 ASN A O 1
ATOM 1414 N N . GLU A 1 180 ? -0.237 -15.793 -3.420 1.00 91.75 180 GLU A N 1
ATOM 1415 C CA . GLU A 1 180 ? 0.325 -16.568 -2.307 1.00 91.75 180 GLU A CA 1
ATOM 1416 C C . GLU A 1 18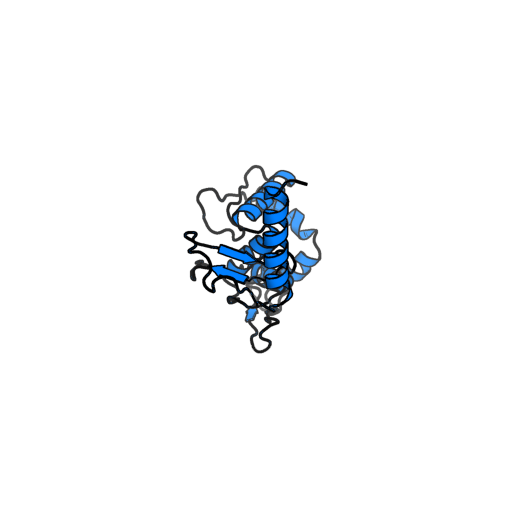0 ? -0.746 -17.096 -1.342 1.00 91.75 180 GLU A C 1
ATOM 1418 O O . GLU A 1 180 ? -0.461 -17.986 -0.534 1.00 91.75 180 GLU A O 1
ATOM 1423 N N . ASN A 1 181 ? -1.996 -16.627 -1.457 1.00 88.75 181 ASN A N 1
ATOM 1424 C CA . ASN A 1 181 ? -3.103 -17.149 -0.669 1.00 88.75 181 ASN A CA 1
ATOM 1425 C C . ASN A 1 181 ? -3.436 -18.589 -1.086 1.00 88.75 181 ASN A C 1
ATOM 1427 O O . ASN A 1 181 ? -4.063 -18.856 -2.117 1.00 88.75 181 ASN A O 1
ATOM 1431 N N . LYS A 1 182 ? -3.053 -19.536 -0.228 1.00 89.50 182 LYS A N 1
ATOM 1432 C CA . LYS A 1 182 ? -3.285 -20.966 -0.434 1.00 89.50 182 LYS A CA 1
ATOM 1433 C C . LYS A 1 182 ? -4.770 -21.325 -0.539 1.00 89.50 182 LYS A C 1
ATOM 1435 O O . LYS A 1 182 ? -5.074 -22.260 -1.258 1.00 89.50 182 LYS A O 1
ATOM 1440 N N . MET A 1 183 ? -5.689 -20.566 0.056 1.00 86.50 183 MET A N 1
ATOM 1441 C CA . MET A 1 183 ? -7.134 -20.827 -0.072 1.00 86.50 183 MET A CA 1
ATOM 1442 C C . MET A 1 183 ? -7.670 -20.568 -1.491 1.00 86.50 183 MET A C 1
ATOM 1444 O O . MET A 1 183 ? -8.756 -21.015 -1.842 1.00 86.50 183 MET A O 1
ATOM 1448 N N . VAL A 1 184 ? -6.936 -19.800 -2.303 1.00 90.06 184 VAL A N 1
ATOM 1449 C CA . VAL A 1 184 ? -7.343 -19.402 -3.662 1.00 90.06 184 VAL A CA 1
ATOM 1450 C C . VAL A 1 184 ? -6.580 -20.198 -4.722 1.00 90.06 184 VAL A C 1
ATOM 1452 O O . VAL A 1 184 ? -7.099 -20.472 -5.806 1.00 90.06 184 VAL A O 1
ATOM 1455 N N . ARG A 1 185 ? -5.335 -20.594 -4.427 1.00 84.62 185 ARG A N 1
ATOM 1456 C CA . ARG A 1 185 ? -4.475 -21.313 -5.372 1.00 84.62 185 ARG A CA 1
ATOM 1457 C C . ARG A 1 185 ? -5.090 -22.636 -5.818 1.00 84.62 185 ARG A C 1
ATOM 1459 O O . ARG A 1 185 ? -5.398 -23.516 -5.017 1.00 84.62 185 ARG A O 1
ATOM 1466 N N . LYS A 1 186 ? -5.133 -22.828 -7.137 1.00 81.56 186 LYS A N 1
ATOM 1467 C CA . LYS A 1 186 ? -5.533 -24.099 -7.744 1.00 81.56 186 LYS A CA 1
ATOM 1468 C C . LYS A 1 186 ? -4.608 -25.230 -7.272 1.00 81.56 186 LYS A C 1
ATOM 1470 O O . LYS A 1 186 ? -3.389 -25.114 -7.383 1.00 81.56 186 LYS A O 1
ATOM 1475 N N . GLY A 1 187 ? -5.195 -26.318 -6.772 1.00 81.44 187 GLY A N 1
ATOM 1476 C CA . GLY A 1 187 ? -4.460 -27.493 -6.286 1.00 81.44 187 GLY A CA 1
ATOM 1477 C C . GLY A 1 187 ? -3.858 -27.346 -4.885 1.00 81.44 187 GLY A C 1
ATOM 1478 O O . GLY A 1 187 ? -3.071 -28.195 -4.477 1.00 81.44 187 GLY A O 1
ATOM 1479 N N . SER A 1 188 ? -4.197 -26.282 -4.153 1.00 82.06 188 SER A N 1
ATOM 1480 C CA . SER A 1 188 ? -3.885 -26.189 -2.729 1.00 82.06 188 SER A CA 1
ATOM 1481 C C . SER A 1 188 ? -4.687 -27.211 -1.915 1.00 82.06 188 SER A C 1
ATOM 1483 O O . SER A 1 188 ? -5.796 -27.574 -2.296 1.00 82.06 188 SER A O 1
ATOM 1485 N N . GLN A 1 189 ? -4.113 -27.671 -0.801 1.00 78.50 189 GLN A N 1
ATOM 1486 C CA . GLN A 1 189 ? -4.751 -28.587 0.157 1.00 78.50 189 GLN A CA 1
ATOM 1487 C C . GLN A 1 189 ? -5.308 -27.871 1.401 1.00 78.50 189 GLN A C 1
ATOM 1489 O O . GLN A 1 189 ? -5.670 -28.531 2.372 1.00 78.50 189 GLN A O 1
ATOM 1494 N N . PHE A 1 190 ? -5.321 -26.536 1.379 1.00 60.72 190 PHE A N 1
ATOM 1495 C CA . PHE A 1 190 ? -6.003 -25.693 2.361 1.00 60.72 190 PHE A CA 1
ATOM 1496 C C . PHE A 1 190 ? -7.396 -25.327 1.857 1.00 60.72 190 PHE A C 1
ATOM 1498 O O . PHE A 1 190 ? -7.499 -25.071 0.634 1.00 60.72 190 PHE A O 1
#

Radius of gyration: 24.26 Å; chains: 1; bounding box: 41×89×48 Å

Sequence (190 aa):
MNKKHIKKRLVFLLLLFIFLSNDVKVFAKGNPPAISSENAILMDGASGKILYSKNPPLIDGSKAGIKEKEEVTVKDLLYGLLFVSGNDCANALAEHMAGSVENFSKMMNKRAKELGLANTHFVNPSGRYQHKQRSTVKDLALIMRELVKRPEYLQMAADNRVYYICPKNNARIRYPIPNENKMVRKGSQF